Protein AF-A0A1G1H916-F1 (afdb_monomer_lite)

Secondary structure (DSSP, 8-state):
-HHHHHHHHHHHTT--HHHHHHHHHHHHHHHHHHHH-HHHHHHHHHHHTS-HHHHHHHHHHHHHHHHT-TT--HHHHTT--TT--HHHHHHHHHHHHHHT-GGG-SSHHHHHHHHHHHHHHHHHHHHHHHHHHHHHHHHHHHHHHHHTTTTS------S----STTSHHHHHHHHHHHHHHHHHHHHHHHHH-

Foldseek 3Di:
DVVLLVLLVVVVVPDDLVVLLVVVLVCVVVLLCLQPDVVSLVVVCVVNVHDSVSSNVSSVVSLVCQLPDPVLQLCSNLSHDLPDDPVVLVVSLVSLCVSLPLVVDPDSVVSVVSNVSSVVSSVVSVVVVVVVVVVVVVVVVVVVVVVVVPPDPPDDDDDDDPDPVPCVVVVVVVVVVVVVVVVVVVVVVVVVD

Radius of gyration: 29.0 Å; chains: 1; bounding box: 72×30×86 Å

Structure (mmCIF, N/CA/C/O backbone):
data_AF-A0A1G1H916-F1
#
_entry.id   AF-A0A1G1H916-F1
#
loop_
_atom_site.group_PDB
_atom_site.id
_atom_site.type_symbol
_atom_site.label_atom_id
_atom_site.label_alt_id
_atom_site.label_comp_id
_atom_site.label_asym_id
_atom_site.label_entity_id
_atom_site.label_seq_id
_atom_site.pdbx_PDB_ins_code
_atom_site.Cartn_x
_atom_site.Cartn_y
_atom_site.Cartn_z
_atom_site.occupancy
_atom_site.B_iso_or_equiv
_atom_site.auth_seq_id
_atom_site.auth_comp_id
_atom_site.auth_asym_id
_atom_site.auth_atom_id
_atom_site.pdbx_PDB_model_num
ATOM 1 N N . MET A 1 1 ? -6.240 -4.561 -19.619 1.00 48.34 1 MET A N 1
ATOM 2 C CA . MET A 1 1 ? -4.865 -4.009 -19.578 1.00 48.34 1 MET A CA 1
ATOM 3 C C . MET A 1 1 ? -4.743 -2.604 -20.184 1.00 48.34 1 MET A C 1
ATOM 5 O O . MET A 1 1 ? -4.034 -1.796 -19.599 1.00 48.34 1 MET A O 1
ATOM 9 N N . LEU A 1 2 ? -5.480 -2.248 -21.254 1.00 50.12 2 LEU A N 1
ATOM 10 C CA . LEU A 1 2 ? -5.426 -0.909 -21.888 1.00 50.12 2 LEU A CA 1
ATOM 11 C C . LEU A 1 2 ? -5.577 0.290 -20.926 1.00 50.12 2 LEU A C 1
ATOM 13 O O . LEU A 1 2 ? -4.935 1.319 -21.108 1.00 50.12 2 LEU A O 1
ATOM 17 N N . SER A 1 3 ? -6.395 0.172 -19.876 1.00 66.75 3 SER A N 1
ATOM 18 C CA . SER A 1 3 ? -6.629 1.297 -18.959 1.00 66.75 3 SER A CA 1
ATOM 19 C C . SER A 1 3 ? -5.491 1.562 -17.962 1.00 66.75 3 SER A C 1
ATOM 21 O O . SER A 1 3 ? -5.456 2.654 -17.400 1.00 66.75 3 SER A O 1
ATOM 23 N N . MET A 1 4 ? -4.583 0.605 -17.737 1.00 70.25 4 MET A N 1
ATOM 24 C CA . MET A 1 4 ? -3.402 0.787 -16.882 1.00 70.25 4 MET A CA 1
ATOM 25 C C . MET A 1 4 ? -2.297 1.523 -17.647 1.00 70.25 4 MET A C 1
ATOM 27 O O . MET A 1 4 ? -1.771 2.518 -17.158 1.00 70.25 4 MET A O 1
ATOM 31 N N . ALA A 1 5 ? -2.035 1.115 -18.893 1.00 64.88 5 ALA A N 1
ATOM 32 C CA . ALA A 1 5 ? -1.170 1.861 -19.808 1.00 64.88 5 ALA A CA 1
ATOM 33 C C . ALA A 1 5 ? -1.658 3.314 -19.974 1.00 64.88 5 ALA A C 1
ATOM 35 O O . ALA A 1 5 ? -0.868 4.249 -19.881 1.00 64.88 5 ALA A O 1
ATOM 36 N N . GLY A 1 6 ? -2.978 3.514 -20.078 1.00 70.31 6 GLY A N 1
ATOM 37 C CA . GLY A 1 6 ? -3.581 4.849 -20.086 1.00 70.31 6 GLY A CA 1
ATOM 38 C C . GLY A 1 6 ? -3.416 5.640 -18.779 1.00 70.31 6 GLY A C 1
ATOM 39 O O . GLY A 1 6 ? -3.357 6.867 -18.826 1.00 70.31 6 GLY A O 1
ATOM 40 N N . LEU A 1 7 ? -3.322 4.981 -17.615 1.00 72.31 7 LEU A N 1
ATOM 41 C CA . LEU A 1 7 ? -3.012 5.650 -16.344 1.00 72.31 7 LEU A CA 1
ATOM 42 C C . LEU A 1 7 ? -1.539 6.073 -16.291 1.00 72.31 7 LEU A C 1
ATOM 44 O O . LEU A 1 7 ? -1.258 7.202 -15.909 1.00 72.31 7 LEU A O 1
ATOM 48 N N . ILE A 1 8 ? -0.620 5.199 -16.712 1.00 72.12 8 ILE A N 1
ATOM 49 C CA . ILE A 1 8 ? 0.822 5.483 -16.798 1.00 72.12 8 ILE A CA 1
ATOM 50 C C . ILE A 1 8 ? 1.081 6.665 -17.739 1.00 72.12 8 ILE A C 1
ATOM 52 O O . ILE A 1 8 ? 1.784 7.604 -17.371 1.00 72.12 8 ILE A O 1
ATOM 56 N N . GLN A 1 9 ? 0.466 6.650 -18.924 1.00 70.75 9 GLN A N 1
ATOM 57 C CA . GLN A 1 9 ? 0.617 7.709 -19.916 1.00 70.75 9 GLN A CA 1
ATOM 58 C C . GLN A 1 9 ? 0.091 9.055 -19.394 1.00 70.75 9 GLN A C 1
ATOM 60 O O . GLN A 1 9 ? 0.822 10.040 -19.399 1.00 70.75 9 GLN A O 1
ATOM 65 N N . ARG A 1 10 ? -1.127 9.088 -18.836 1.00 68.50 10 ARG A N 1
ATOM 66 C CA . ARG A 1 10 ? -1.702 10.319 -18.262 1.00 68.50 10 ARG A CA 1
ATOM 67 C C . ARG A 1 10 ? -0.967 10.811 -17.020 1.00 68.50 10 ARG A C 1
ATOM 69 O O . ARG A 1 10 ? -0.915 12.012 -16.774 1.00 68.50 10 ARG A O 1
ATOM 76 N N . PHE A 1 11 ? -0.411 9.909 -16.213 1.00 69.62 11 PHE A N 1
ATOM 77 C CA . PHE A 1 11 ? 0.416 10.299 -15.073 1.00 69.62 11 PHE A CA 1
ATOM 78 C C . PHE A 1 11 ? 1.660 11.062 -15.542 1.00 69.62 11 PHE A C 1
ATOM 80 O O . PHE A 1 11 ? 2.003 12.085 -14.954 1.00 69.62 11 PHE A O 1
ATOM 87 N N . ASN A 1 12 ? 2.278 10.621 -16.641 1.00 68.25 12 ASN A N 1
ATOM 88 C CA . ASN A 1 12 ? 3.415 11.305 -17.255 1.00 68.25 12 ASN A CA 1
ATOM 89 C C . ASN A 1 12 ? 3.048 12.683 -17.846 1.00 68.25 12 ASN A C 1
ATOM 91 O O . ASN A 1 12 ? 3.895 13.564 -17.931 1.00 68.25 12 ASN A O 1
ATOM 95 N N . GLU A 1 13 ? 1.779 12.888 -18.201 1.00 71.69 13 GLU A N 1
ATOM 96 C CA . GLU A 1 13 ? 1.234 14.152 -18.722 1.00 71.69 13 GLU A CA 1
ATOM 97 C C . GLU A 1 13 ? 0.807 15.146 -17.616 1.00 71.69 13 GLU A C 1
ATOM 99 O O . GLU A 1 13 ? 0.329 16.234 -17.924 1.00 71.69 13 GLU A O 1
ATOM 104 N N . GLY A 1 14 ? 0.986 14.813 -16.328 1.00 64.31 14 GLY A N 1
ATOM 105 C CA . GLY A 1 14 ? 0.679 15.722 -15.211 1.00 64.31 14 GLY A CA 1
ATOM 106 C C . GLY A 1 14 ? -0.737 15.593 -14.638 1.00 64.31 14 GLY A C 1
ATOM 107 O O . GLY A 1 14 ? -1.365 16.588 -14.278 1.00 64.31 14 GLY A O 1
ATOM 108 N N . CYS A 1 15 ? -1.259 14.368 -14.540 1.00 63.81 15 CYS A N 1
ATOM 109 C CA . CYS A 1 15 ? -2.586 14.088 -13.981 1.00 63.81 15 CYS A CA 1
ATOM 110 C C . CYS A 1 15 ? -2.780 14.642 -12.544 1.00 63.81 15 CYS A C 1
ATOM 112 O O . CYS A 1 15 ? -1.933 14.404 -11.676 1.00 63.81 15 CYS A O 1
ATOM 114 N N . PRO A 1 16 ? -3.929 15.281 -12.228 1.00 68.38 16 PRO A N 1
ATOM 115 C CA . PRO A 1 16 ? -4.272 15.679 -10.863 1.00 68.38 16 PRO A CA 1
ATOM 116 C C . PRO A 1 16 ? -4.334 14.471 -9.920 1.00 68.38 16 PRO A C 1
ATOM 118 O O . PRO A 1 16 ? -4.922 13.440 -10.262 1.00 68.38 16 PRO A O 1
ATOM 121 N N . SER A 1 17 ? -3.796 14.604 -8.702 1.00 64.75 17 SER A N 1
ATOM 122 C CA . SER A 1 17 ? -3.719 13.503 -7.725 1.00 64.75 17 SER A CA 1
ATOM 123 C C . SER A 1 17 ? -5.088 12.876 -7.418 1.00 64.75 17 SER A C 1
ATOM 125 O O . SER A 1 17 ? -5.180 11.662 -7.289 1.00 64.75 17 SER A O 1
ATOM 127 N N . ALA A 1 18 ? -6.169 13.666 -7.413 1.00 65.69 18 ALA A N 1
ATOM 128 C CA . ALA A 1 18 ? -7.548 13.192 -7.224 1.00 65.69 18 ALA A CA 1
ATOM 129 C C . ALA A 1 18 ? -7.976 12.103 -8.229 1.00 65.69 18 ALA A C 1
ATOM 131 O O . ALA A 1 18 ? -8.624 11.119 -7.867 1.00 65.69 18 ALA A O 1
ATOM 132 N N . GLU A 1 19 ? -7.592 12.242 -9.500 1.00 69.81 19 GLU A N 1
ATOM 133 C CA . GLU A 1 19 ? -7.919 11.244 -10.519 1.00 69.81 19 GLU A CA 1
ATOM 134 C C . GLU A 1 19 ? -7.052 9.987 -10.379 1.00 69.81 19 GLU A C 1
ATOM 136 O O . GLU A 1 19 ? -7.549 8.872 -10.582 1.00 69.81 19 GLU A O 1
ATOM 141 N N . VAL A 1 20 ? -5.796 10.161 -9.956 1.00 69.25 20 VAL A N 1
ATOM 142 C CA . VAL A 1 20 ? -4.886 9.061 -9.616 1.00 69.25 20 VAL A CA 1
ATOM 143 C C . VAL A 1 20 ? -5.438 8.253 -8.445 1.00 69.25 20 VAL A C 1
ATOM 145 O O . VAL A 1 20 ? -5.407 7.034 -8.522 1.00 69.25 20 VAL A O 1
ATOM 148 N N . TYR A 1 21 ? -6.026 8.874 -7.419 1.00 67.31 21 TYR A N 1
ATOM 149 C CA . TYR A 1 21 ? -6.649 8.136 -6.311 1.00 67.31 21 TYR A CA 1
ATOM 150 C C . TYR A 1 21 ? -7.836 7.289 -6.785 1.00 67.31 21 TYR A C 1
ATOM 152 O O . TYR A 1 21 ? -7.882 6.084 -6.538 1.00 67.31 21 TYR A O 1
ATOM 160 N N . ARG A 1 22 ? -8.758 7.879 -7.556 1.00 70.12 22 ARG A N 1
ATOM 161 C CA . ARG A 1 22 ? -9.959 7.181 -8.047 1.00 70.12 22 ARG A CA 1
ATOM 162 C C . ARG A 1 22 ? -9.634 5.991 -8.959 1.00 70.12 22 ARG A C 1
ATOM 164 O O . ARG A 1 22 ? -10.287 4.954 -8.878 1.00 70.12 22 ARG A O 1
ATOM 171 N N . LYS A 1 23 ? -8.657 6.138 -9.860 1.00 70.44 23 LYS A N 1
ATOM 172 C CA . LYS A 1 23 ? -8.250 5.064 -10.789 1.00 70.44 23 LYS A CA 1
ATOM 173 C C . LYS A 1 23 ? -7.208 4.125 -10.178 1.00 70.44 23 LYS A C 1
ATOM 175 O O . LYS A 1 23 ? -7.185 2.944 -10.514 1.00 70.44 23 LYS A O 1
ATOM 180 N N . GLY A 1 24 ? -6.380 4.634 -9.274 1.00 69.25 24 GLY A N 1
ATOM 181 C CA . GLY A 1 24 ? -5.252 3.941 -8.662 1.00 69.25 24 GLY A CA 1
ATOM 182 C C . GLY A 1 24 ? -5.672 2.756 -7.808 1.00 69.25 24 GLY A C 1
ATOM 183 O O . GLY A 1 24 ? -5.051 1.711 -7.932 1.00 69.25 24 GLY A O 1
ATOM 184 N N . ILE A 1 25 ? -6.767 2.854 -7.041 1.00 76.75 25 ILE A N 1
ATOM 185 C CA . ILE A 1 25 ? -7.293 1.722 -6.247 1.00 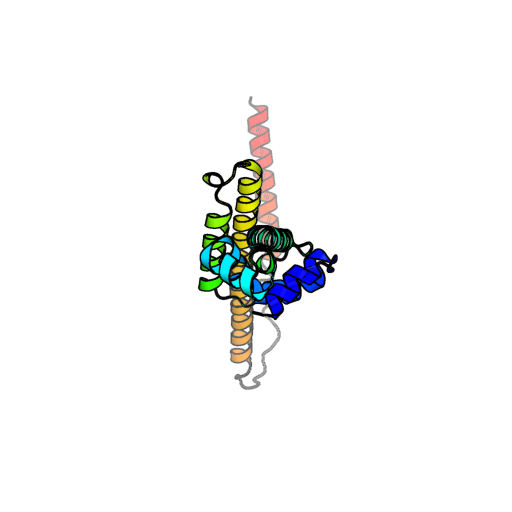76.75 25 ILE A CA 1
ATOM 186 C C . ILE A 1 25 ? -7.590 0.516 -7.150 1.00 76.75 25 ILE A C 1
ATOM 188 O O . ILE A 1 25 ? -7.188 -0.607 -6.856 1.00 76.75 25 ILE A O 1
ATOM 192 N N . ARG A 1 26 ? -8.237 0.755 -8.299 1.00 78.75 26 ARG A N 1
ATOM 193 C CA . ARG A 1 26 ? -8.617 -0.301 -9.250 1.00 78.75 26 ARG A CA 1
ATOM 194 C C . ARG A 1 26 ? -7.405 -1.003 -9.859 1.00 78.75 26 ARG A C 1
ATOM 196 O O . ARG A 1 26 ? -7.459 -2.201 -10.114 1.00 78.75 26 ARG A O 1
ATOM 203 N N . TYR A 1 27 ? -6.333 -0.259 -10.114 1.00 80.94 27 TYR A N 1
ATOM 204 C CA . TYR A 1 27 ? -5.126 -0.786 -10.751 1.00 80.94 27 TYR A CA 1
ATOM 205 C C . TYR A 1 27 ? -4.002 -1.087 -9.763 1.00 80.94 27 TYR A C 1
ATOM 207 O O . TYR A 1 27 ? -2.937 -1.506 -10.197 1.00 80.94 27 TYR A O 1
ATOM 215 N N . TYR A 1 28 ? -4.222 -0.932 -8.455 1.00 84.50 28 TYR A N 1
ATOM 216 C CA . TYR A 1 28 ? -3.169 -1.066 -7.450 1.00 84.50 28 TYR A CA 1
ATOM 217 C C . TYR A 1 28 ? -2.529 -2.451 -7.461 1.00 84.50 28 TYR A C 1
ATOM 219 O O . TYR A 1 28 ? -1.314 -2.567 -7.382 1.00 84.50 28 TYR A O 1
ATOM 227 N N . GLN A 1 29 ? -3.334 -3.507 -7.607 1.00 85.62 29 GLN A N 1
ATOM 228 C CA . GLN A 1 29 ? -2.798 -4.866 -7.704 1.00 85.62 29 GLN A CA 1
ATOM 229 C C . GLN A 1 29 ? -1.894 -5.014 -8.931 1.00 85.62 29 GLN A C 1
ATOM 231 O O . GLN A 1 29 ? -0.747 -5.411 -8.786 1.00 85.62 29 GLN A O 1
ATOM 236 N N . VAL A 1 30 ? -2.363 -4.560 -10.096 1.00 85.62 30 VAL A N 1
ATOM 237 C CA . VAL A 1 30 ? -1.602 -4.594 -11.355 1.00 85.62 30 VAL A CA 1
ATOM 238 C C . VAL A 1 30 ? -0.330 -3.742 -11.270 1.00 85.62 30 VAL A C 1
ATOM 240 O O . VAL A 1 30 ? 0.703 -4.126 -11.805 1.00 85.62 30 VAL A O 1
ATOM 243 N N . LEU A 1 31 ? -0.382 -2.595 -10.585 1.00 86.06 31 LEU A N 1
ATOM 244 C CA . LEU A 1 31 ? 0.782 -1.749 -10.310 1.00 86.06 31 LEU A CA 1
ATOM 245 C C . LEU A 1 31 ? 1.838 -2.507 -9.502 1.00 86.06 31 LEU A C 1
ATOM 247 O O . LEU A 1 31 ? 3.010 -2.443 -9.852 1.00 86.06 31 LEU A O 1
ATOM 251 N N . LEU A 1 32 ? 1.431 -3.234 -8.458 1.00 88.94 32 LEU A N 1
ATOM 252 C CA . LEU A 1 32 ? 2.348 -4.067 -7.678 1.00 88.94 32 LEU A CA 1
ATOM 253 C C . LEU A 1 32 ? 2.874 -5.253 -8.492 1.00 88.94 32 LEU A C 1
ATOM 255 O O . LEU A 1 32 ? 4.061 -5.546 -8.415 1.00 88.94 32 LEU A O 1
ATOM 259 N N . ASP A 1 33 ? 2.029 -5.889 -9.305 1.00 88.12 33 ASP A N 1
ATOM 260 C CA . ASP A 1 33 ? 2.427 -7.014 -10.158 1.00 88.12 33 ASP A CA 1
ATOM 261 C C . ASP A 1 33 ? 3.525 -6.589 -11.150 1.00 88.12 33 ASP A C 1
ATOM 263 O O . ASP A 1 33 ? 4.526 -7.278 -11.290 1.00 88.12 33 ASP A O 1
ATOM 267 N N . VAL A 1 34 ? 3.406 -5.403 -11.762 1.00 87.31 34 VAL A N 1
ATOM 268 C CA . VAL A 1 34 ? 4.439 -4.824 -12.650 1.00 87.31 34 VAL A CA 1
ATOM 269 C C . VAL A 1 34 ? 5.759 -4.542 -11.928 1.00 87.31 34 VAL A C 1
ATOM 271 O O . VAL A 1 34 ? 6.817 -4.528 -12.557 1.00 87.31 34 VAL A O 1
ATOM 274 N N . ILE A 1 35 ? 5.709 -4.246 -10.630 1.00 87.00 35 ILE A N 1
ATOM 275 C CA . ILE A 1 35 ? 6.907 -3.939 -9.844 1.00 87.00 35 ILE A CA 1
ATOM 276 C C . ILE A 1 35 ? 7.597 -5.223 -9.370 1.00 87.00 35 ILE A C 1
ATOM 278 O O . ILE A 1 35 ? 8.822 -5.260 -9.289 1.00 87.00 35 ILE A O 1
ATOM 282 N N . GLU A 1 36 ? 6.823 -6.253 -9.037 1.00 87.06 36 GLU A N 1
ATOM 283 C CA . GLU A 1 36 ? 7.332 -7.502 -8.467 1.00 87.06 36 GLU A CA 1
ATOM 284 C C . GLU A 1 36 ? 7.733 -8.536 -9.524 1.00 87.06 36 GLU A C 1
ATOM 286 O O . GLU A 1 36 ? 8.667 -9.300 -9.284 1.00 87.06 36 GLU A O 1
ATOM 291 N N . ASP A 1 37 ? 7.050 -8.563 -10.670 1.00 87.44 37 ASP A N 1
ATOM 292 C CA . ASP A 1 37 ? 7.254 -9.549 -11.729 1.00 87.44 37 ASP A CA 1
ATOM 293 C C . ASP A 1 37 ? 7.837 -8.897 -12.993 1.00 87.44 37 ASP A C 1
ATOM 295 O O . ASP A 1 37 ? 7.178 -8.134 -13.711 1.00 87.44 37 ASP A O 1
ATOM 299 N N . GLN A 1 38 ? 9.097 -9.235 -13.280 1.00 86.00 38 GLN A N 1
ATOM 300 C CA . GLN A 1 38 ? 9.792 -8.765 -14.471 1.00 86.00 38 GLN A CA 1
ATOM 301 C C . GLN A 1 38 ? 9.122 -9.268 -15.759 1.00 86.00 38 GLN A C 1
ATOM 303 O O . GLN A 1 38 ? 8.956 -8.481 -16.691 1.00 86.00 38 GLN A O 1
ATOM 308 N N . GLU A 1 39 ? 8.671 -10.523 -15.809 1.00 86.31 39 GLU A N 1
ATOM 309 C CA . GLU A 1 39 ? 8.016 -11.096 -16.992 1.00 86.31 39 GLU A CA 1
ATOM 310 C C . GLU A 1 39 ? 6.696 -10.366 -17.282 1.00 86.31 39 GLU A C 1
ATOM 312 O O . GLU A 1 39 ? 6.358 -10.063 -18.431 1.00 86.31 39 GLU A O 1
ATOM 317 N N . PHE A 1 40 ? 5.956 -10.006 -16.231 1.00 85.88 40 PHE A N 1
ATOM 318 C CA . PHE A 1 40 ? 4.747 -9.200 -16.368 1.00 85.88 40 PHE A CA 1
ATOM 319 C C . PHE A 1 40 ? 5.051 -7.789 -16.884 1.00 85.88 40 PHE A C 1
ATOM 321 O O . PHE A 1 40 ? 4.341 -7.283 -17.758 1.00 85.88 40 PHE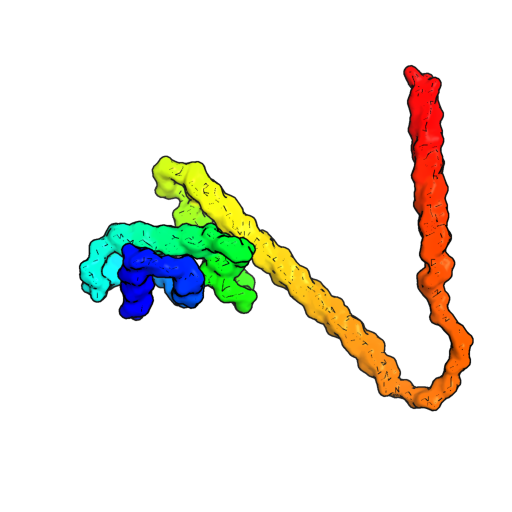 A O 1
ATOM 328 N N . SER A 1 41 ? 6.126 -7.162 -16.399 1.00 83.19 41 SER A N 1
ATOM 329 C CA . SER A 1 41 ? 6.557 -5.843 -16.876 1.00 83.19 41 SER A CA 1
ATOM 330 C C . SER A 1 41 ? 6.913 -5.848 -18.371 1.00 83.19 41 SER A C 1
ATOM 332 O O . SER A 1 41 ? 6.559 -4.910 -19.090 1.00 83.19 41 SER A O 1
ATOM 334 N N . GLU A 1 42 ? 7.524 -6.930 -18.864 1.00 85.50 42 GLU A N 1
ATOM 335 C CA . GLU A 1 42 ? 7.881 -7.120 -20.274 1.00 85.50 42 GLU A CA 1
ATOM 336 C C . GLU A 1 42 ? 6.637 -7.303 -21.155 1.00 85.50 42 GLU A C 1
ATOM 338 O O . GLU A 1 42 ? 6.508 -6.637 -22.185 1.00 85.50 42 GLU A O 1
ATOM 343 N N . LYS A 1 43 ? 5.649 -8.086 -20.701 1.00 85.44 43 LYS A N 1
ATOM 344 C CA . LYS A 1 43 ? 4.346 -8.220 -21.385 1.00 85.44 43 LYS A CA 1
ATOM 345 C C . LYS A 1 43 ? 3.613 -6.882 -21.493 1.00 85.44 43 LYS A C 1
ATOM 347 O O . LYS A 1 43 ? 3.051 -6.546 -22.535 1.00 85.44 43 LYS A O 1
ATOM 352 N N . VAL A 1 44 ? 3.610 -6.087 -20.421 1.00 81.88 44 VAL A N 1
ATOM 353 C CA . VAL A 1 44 ? 2.979 -4.755 -20.432 1.00 81.88 44 VAL A CA 1
ATOM 354 C C . VAL A 1 44 ? 3.761 -3.786 -21.324 1.00 81.88 44 VAL A C 1
ATOM 356 O O . VAL A 1 44 ? 3.143 -2.984 -22.025 1.00 81.88 44 VAL A O 1
ATOM 359 N N . SER A 1 45 ? 5.092 -3.884 -21.342 1.00 86.44 45 SER A N 1
ATOM 360 C CA . SER A 1 45 ? 5.981 -3.130 -22.235 1.00 86.44 45 SER A CA 1
ATOM 361 C C . SER A 1 45 ? 5.663 -3.384 -23.704 1.00 86.44 45 SER A C 1
ATOM 363 O O . SER A 1 45 ? 5.489 -2.430 -24.464 1.00 86.44 45 SER A O 1
ATOM 365 N N . GLU A 1 46 ? 5.515 -4.649 -24.096 1.00 86.56 46 GLU A N 1
ATOM 366 C CA . GLU A 1 46 ? 5.152 -5.041 -25.460 1.00 86.56 46 GLU A CA 1
ATOM 367 C C . GLU A 1 46 ? 3.792 -4.458 -25.877 1.00 86.56 46 GLU A C 1
ATOM 369 O O . GLU A 1 46 ? 3.667 -3.836 -26.934 1.00 86.56 46 GLU A O 1
ATOM 374 N N . LEU A 1 47 ? 2.785 -4.573 -25.007 1.00 84.00 47 LEU A N 1
ATOM 375 C CA . LEU A 1 47 ? 1.435 -4.071 -25.272 1.00 84.00 47 LEU A CA 1
ATOM 376 C C . LEU A 1 47 ? 1.365 -2.540 -25.348 1.00 84.00 47 LEU A C 1
ATOM 378 O O . LEU A 1 47 ? 0.615 -1.993 -26.158 1.00 84.00 47 LEU A O 1
ATOM 382 N N . ALA A 1 48 ? 2.101 -1.844 -24.480 1.00 79.44 48 ALA A N 1
ATOM 383 C CA . ALA A 1 48 ? 2.061 -0.388 -24.375 1.00 79.44 48 ALA A CA 1
ATOM 384 C C . ALA A 1 48 ? 3.067 0.318 -25.296 1.00 79.44 48 ALA A C 1
ATOM 386 O O . ALA A 1 48 ? 2.952 1.527 -25.485 1.00 79.44 48 ALA A O 1
ATOM 387 N N . LYS A 1 49 ? 4.040 -0.411 -25.863 1.00 87.25 49 LYS A N 1
ATOM 388 C CA . LYS A 1 49 ? 5.191 0.140 -26.601 1.00 87.25 49 LYS A CA 1
ATOM 389 C C . LYS A 1 49 ? 6.008 1.142 -25.769 1.00 87.25 49 LYS A C 1
ATOM 391 O O . LYS A 1 49 ? 6.517 2.129 -26.295 1.00 87.25 49 LYS A O 1
ATOM 396 N N . ILE A 1 50 ? 6.119 0.896 -24.463 1.00 85.38 50 ILE A N 1
ATOM 397 C CA . ILE A 1 50 ? 6.873 1.718 -23.501 1.00 85.38 50 ILE A CA 1
ATOM 398 C C . ILE A 1 50 ? 7.942 0.827 -22.864 1.00 85.38 50 ILE A C 1
ATOM 400 O O . ILE A 1 50 ? 7.592 -0.281 -22.475 1.00 85.38 50 ILE A O 1
ATOM 404 N N . PRO A 1 51 ? 9.199 1.279 -22.682 1.00 88.06 51 PRO A N 1
ATOM 405 C CA . PRO A 1 51 ? 10.236 0.467 -22.048 1.00 88.06 51 PRO A CA 1
ATOM 406 C C . PRO A 1 51 ? 9.830 -0.040 -20.654 1.00 88.06 51 PRO A C 1
ATOM 408 O O . PRO A 1 51 ? 9.374 0.745 -19.817 1.00 88.06 51 PRO A O 1
ATOM 411 N N . ALA A 1 52 ? 10.071 -1.325 -20.372 1.00 84.12 52 ALA A N 1
ATOM 412 C CA . ALA A 1 52 ? 9.713 -1.970 -19.101 1.00 84.12 52 ALA A CA 1
ATOM 413 C C . ALA A 1 52 ? 10.227 -1.206 -17.864 1.00 84.12 52 ALA A C 1
ATOM 415 O O . ALA A 1 52 ? 9.464 -0.935 -16.939 1.00 84.12 52 ALA A O 1
ATOM 416 N N . GLY A 1 53 ? 11.479 -0.730 -17.883 1.00 84.75 53 GLY A N 1
ATOM 417 C CA . GLY A 1 53 ? 12.036 0.065 -16.778 1.00 84.75 53 GLY A CA 1
ATOM 418 C C . GLY A 1 53 ? 11.292 1.387 -16.525 1.00 84.75 53 GLY A C 1
ATOM 419 O O . GLY A 1 53 ? 11.119 1.814 -15.378 1.00 84.75 53 GLY A O 1
ATOM 420 N N . THR A 1 54 ? 10.781 2.033 -17.576 1.00 85.94 54 THR A N 1
ATOM 421 C CA . THR A 1 54 ? 9.944 3.236 -17.449 1.00 85.94 54 THR A CA 1
ATOM 422 C C . THR A 1 54 ? 8.594 2.894 -16.824 1.00 85.94 54 THR A C 1
ATOM 424 O O . THR A 1 54 ? 8.114 3.635 -15.966 1.00 85.94 54 THR A O 1
ATOM 427 N N . ILE A 1 55 ? 8.002 1.755 -17.188 1.00 85.44 55 ILE A N 1
ATOM 428 C CA . ILE A 1 55 ? 6.733 1.282 -16.620 1.00 85.44 55 ILE A CA 1
ATOM 429 C C . ILE A 1 55 ? 6.902 0.981 -15.128 1.00 85.44 55 ILE A C 1
ATOM 431 O O . ILE A 1 55 ? 6.151 1.530 -14.325 1.00 85.44 55 ILE A O 1
ATOM 435 N N . THR A 1 56 ? 7.913 0.204 -14.738 1.00 86.50 56 THR A N 1
ATOM 436 C CA . THR A 1 56 ? 8.177 -0.135 -13.331 1.00 86.50 56 THR A CA 1
ATOM 437 C C . THR A 1 56 ? 8.471 1.106 -12.492 1.00 86.50 56 THR A C 1
ATOM 439 O O . THR A 1 56 ? 7.891 1.288 -11.421 1.00 86.50 56 THR A O 1
ATOM 442 N N . SER A 1 57 ? 9.310 2.021 -12.989 1.00 87.00 57 SER A N 1
ATOM 443 C CA . SER A 1 57 ? 9.599 3.271 -12.272 1.00 87.00 57 SER A CA 1
ATOM 444 C C . SER A 1 57 ? 8.368 4.175 -12.145 1.00 87.00 57 SER A C 1
ATOM 446 O O . SER A 1 57 ? 8.181 4.819 -11.112 1.00 87.00 57 SER A O 1
ATOM 448 N N . THR A 1 58 ? 7.497 4.207 -13.156 1.00 85.06 58 THR A N 1
ATOM 449 C CA . THR A 1 58 ? 6.247 4.978 -13.113 1.00 85.06 58 THR A CA 1
ATOM 450 C C . THR A 1 58 ? 5.238 4.336 -12.171 1.00 85.06 58 THR A C 1
ATOM 452 O O . THR A 1 58 ? 4.629 5.039 -11.368 1.00 85.06 58 THR A O 1
ATOM 455 N N . ALA A 1 59 ? 5.116 3.009 -12.192 1.00 86.06 59 ALA A N 1
ATOM 456 C CA . ALA A 1 59 ? 4.292 2.256 -11.258 1.00 86.06 59 ALA A CA 1
ATOM 457 C C . ALA A 1 59 ? 4.723 2.522 -9.810 1.00 86.06 59 ALA A C 1
ATOM 459 O O . ALA A 1 59 ? 3.886 2.867 -8.978 1.00 86.06 59 ALA A O 1
ATOM 460 N N . LEU A 1 60 ? 6.029 2.483 -9.529 1.00 86.44 60 LEU A N 1
ATOM 461 C CA . LEU A 1 60 ? 6.572 2.786 -8.206 1.00 86.44 60 LEU A CA 1
ATOM 462 C C . LEU A 1 60 ? 6.266 4.229 -7.771 1.00 86.44 60 LEU A C 1
ATOM 464 O O . LEU A 1 60 ? 5.881 4.467 -6.627 1.00 86.44 60 LEU A O 1
ATOM 468 N N . LYS A 1 61 ? 6.379 5.204 -8.684 1.00 86.00 61 LYS A N 1
ATOM 469 C CA . LYS A 1 61 ? 5.994 6.601 -8.414 1.00 86.00 61 LYS A CA 1
ATOM 470 C C . LYS A 1 61 ? 4.506 6.726 -8.089 1.00 86.00 61 LYS A C 1
ATOM 472 O O . LYS A 1 61 ? 4.164 7.415 -7.133 1.00 86.00 61 LYS A O 1
ATOM 477 N N . ILE A 1 62 ? 3.636 6.055 -8.844 1.00 84.62 62 ILE A N 1
ATOM 478 C CA . ILE A 1 62 ? 2.189 6.056 -8.595 1.00 84.62 62 ILE A CA 1
ATOM 479 C C . ILE A 1 62 ? 1.894 5.455 -7.217 1.00 84.62 62 ILE A C 1
ATOM 481 O O . ILE A 1 62 ? 1.179 6.071 -6.432 1.00 84.62 62 ILE A O 1
ATOM 485 N N . VAL A 1 63 ? 2.489 4.306 -6.885 1.00 86.19 63 VAL A N 1
ATOM 486 C CA . VAL A 1 63 ? 2.328 3.660 -5.572 1.00 86.19 63 VAL A CA 1
ATOM 487 C C . VAL A 1 63 ? 2.781 4.590 -4.442 1.00 86.19 63 VAL A C 1
ATOM 489 O O . VAL A 1 63 ? 2.049 4.755 -3.469 1.00 86.19 63 VAL A O 1
ATOM 492 N N . ASN A 1 64 ? 3.912 5.284 -4.596 1.00 85.69 64 ASN A N 1
ATOM 493 C CA . ASN A 1 64 ? 4.371 6.279 -3.622 1.00 85.69 64 ASN A CA 1
ATOM 494 C C . ASN A 1 64 ? 3.378 7.443 -3.456 1.00 85.69 64 ASN A C 1
ATOM 496 O O . ASN A 1 64 ? 3.075 7.836 -2.333 1.00 85.69 64 ASN A O 1
ATOM 500 N N . VAL A 1 65 ? 2.827 7.986 -4.546 1.00 83.69 65 VAL A N 1
ATOM 501 C CA . VAL A 1 65 ? 1.810 9.058 -4.482 1.00 83.69 65 VAL A CA 1
ATOM 502 C C . VAL A 1 65 ? 0.538 8.597 -3.757 1.00 83.69 65 VAL A C 1
ATOM 504 O O . VAL A 1 65 ? -0.106 9.393 -3.067 1.00 83.69 65 VAL A O 1
ATOM 507 N N . LEU A 1 66 ? 0.180 7.319 -3.894 1.00 80.94 66 LEU A N 1
ATOM 508 C CA . LEU A 1 66 ? -0.954 6.717 -3.192 1.00 80.94 66 LEU A CA 1
ATOM 509 C C . LEU A 1 66 ? -0.663 6.507 -1.697 1.00 80.94 66 LEU A C 1
ATOM 511 O O . LEU A 1 66 ? -1.492 6.862 -0.858 1.00 80.94 66 LEU A O 1
ATOM 515 N N . LEU A 1 67 ? 0.534 6.016 -1.365 1.00 80.62 67 LEU A N 1
ATOM 516 C CA . LEU A 1 67 ? 1.006 5.837 0.012 1.00 80.62 67 LEU A CA 1
ATOM 517 C C . LEU A 1 67 ? 1.060 7.159 0.788 1.00 80.62 67 LEU A C 1
ATOM 519 O O . LEU A 1 67 ? 0.670 7.206 1.950 1.00 80.62 67 LEU A O 1
ATOM 523 N N . PHE A 1 68 ? 1.511 8.242 0.152 1.00 76.25 68 PHE A N 1
ATOM 524 C CA . PHE A 1 68 ? 1.568 9.578 0.753 1.00 76.25 68 PHE A CA 1
ATOM 525 C C . PHE A 1 68 ? 0.363 10.435 0.337 1.00 76.25 68 PHE A C 1
ATOM 527 O O . PHE A 1 68 ? 0.521 11.571 -0.119 1.00 76.25 68 PHE A O 1
ATOM 534 N N . ASN A 1 69 ? -0.850 9.886 0.457 1.00 78.44 69 ASN A N 1
ATOM 535 C CA . ASN A 1 69 ? -2.054 10.628 0.094 1.00 78.44 69 ASN A CA 1
ATOM 536 C C . ASN A 1 69 ? -2.289 11.852 0.996 1.00 78.44 69 ASN A C 1
ATOM 538 O O . ASN A 1 69 ? -1.987 11.839 2.189 1.00 78.44 69 ASN A O 1
ATOM 542 N N . ARG A 1 70 ? -2.826 12.932 0.408 1.00 69.44 70 ARG A N 1
ATOM 543 C CA . ARG A 1 70 ? -3.082 14.199 1.122 1.00 69.44 70 ARG A CA 1
ATOM 544 C C . ARG A 1 70 ? -4.181 14.080 2.172 1.00 69.44 70 ARG A C 1
ATOM 546 O O . ARG A 1 70 ? -4.123 14.771 3.185 1.00 69.44 70 ARG A O 1
ATOM 553 N N . ASP A 1 71 ? -5.137 13.192 1.931 1.00 72.38 71 ASP A N 1
ATOM 554 C CA . ASP A 1 71 ? -6.328 13.030 2.763 1.00 72.38 71 ASP A CA 1
ATOM 555 C C . ASP A 1 71 ? -6.053 12.210 4.034 1.00 72.38 71 ASP A C 1
ATOM 557 O O . ASP A 1 71 ? -6.955 12.027 4.848 1.00 72.38 71 ASP A O 1
ATOM 561 N N . LYS A 1 72 ? -4.812 11.721 4.212 1.00 76.44 72 LYS A N 1
ATOM 562 C CA . LYS A 1 72 ? -4.381 10.850 5.318 1.00 76.44 72 LYS A CA 1
ATOM 563 C C . LYS A 1 72 ? -5.331 9.669 5.539 1.00 76.44 72 LYS A C 1
ATOM 565 O O . LYS A 1 72 ? -5.530 9.225 6.662 1.00 76.44 72 LYS A O 1
ATOM 570 N N . ASN A 1 73 ? -5.941 9.172 4.467 1.00 85.69 73 ASN A N 1
ATOM 571 C CA . ASN A 1 73 ? -6.851 8.046 4.548 1.00 85.69 73 ASN A CA 1
ATOM 572 C C . ASN A 1 73 ? -6.023 6.752 4.554 1.00 85.69 73 ASN A C 1
ATOM 574 O O . ASN A 1 73 ? -5.336 6.475 3.562 1.00 85.69 73 ASN A O 1
ATOM 578 N N . PRO A 1 74 ? -6.088 5.941 5.623 1.00 86.94 74 PRO A N 1
ATOM 579 C CA . PRO A 1 74 ? -5.199 4.797 5.760 1.00 86.94 74 PRO A CA 1
ATOM 580 C C . PRO A 1 74 ? -5.548 3.660 4.783 1.00 86.94 74 PRO A C 1
ATOM 582 O O . PRO A 1 74 ? -4.648 2.972 4.298 1.00 86.94 74 PRO A O 1
ATOM 585 N N . PHE A 1 75 ? -6.819 3.518 4.380 1.00 88.38 75 PHE A N 1
ATOM 586 C CA . PHE A 1 75 ? -7.223 2.572 3.329 1.00 88.38 75 PHE A CA 1
ATOM 587 C C . PHE A 1 75 ? -6.632 2.966 1.974 1.00 88.38 75 PHE A C 1
ATOM 589 O O . PHE A 1 75 ? -6.056 2.125 1.280 1.00 88.38 75 PHE A O 1
ATOM 596 N N . LEU A 1 76 ? -6.686 4.259 1.629 1.00 86.81 76 LEU A N 1
ATOM 597 C CA . LEU A 1 76 ? -6.069 4.769 0.401 1.00 86.81 76 LEU A CA 1
ATOM 598 C C . LEU A 1 76 ? -4.550 4.599 0.407 1.00 86.81 76 LEU A C 1
ATOM 600 O O . LEU A 1 76 ? -3.988 4.268 -0.638 1.00 86.81 76 LEU A O 1
ATOM 604 N N . SER A 1 77 ? -3.897 4.752 1.564 1.00 88.50 77 SER A N 1
ATOM 605 C CA . SER A 1 77 ? -2.455 4.518 1.708 1.00 88.50 77 SER A CA 1
ATOM 606 C C . SER A 1 77 ? -2.078 3.091 1.302 1.00 88.50 77 SER A C 1
ATOM 608 O O . SER A 1 77 ? -1.111 2.893 0.571 1.00 88.50 77 SER A O 1
ATOM 610 N N . LEU A 1 78 ? -2.878 2.092 1.691 1.00 89.25 78 LEU A N 1
ATOM 611 C CA . LEU A 1 78 ? -2.681 0.699 1.268 1.00 89.25 78 LEU A CA 1
ATOM 612 C C . LEU A 1 78 ? -3.238 0.403 -0.141 1.00 89.25 78 LEU A C 1
ATOM 614 O O . LEU A 1 78 ? -3.081 -0.708 -0.655 1.00 89.25 78 LEU A O 1
ATOM 618 N N . GLY A 1 79 ? -3.887 1.373 -0.791 1.00 87.38 79 GLY A N 1
ATOM 619 C CA . GLY A 1 79 ? -4.535 1.198 -2.090 1.00 87.38 79 GLY A CA 1
ATOM 620 C C . GLY A 1 79 ? -5.785 0.325 -2.032 1.00 87.38 79 GLY A C 1
ATOM 621 O O . GLY A 1 79 ? -6.057 -0.426 -2.974 1.00 87.38 79 GLY A O 1
ATOM 622 N N . LEU A 1 80 ? -6.484 0.344 -0.903 1.00 89.06 80 LEU A N 1
ATOM 623 C CA . LEU A 1 80 ? -7.675 -0.449 -0.638 1.00 89.06 80 LEU A CA 1
ATOM 624 C C . LEU A 1 80 ? -8.918 0.441 -0.608 1.00 89.06 80 LEU A C 1
ATOM 626 O O . LEU A 1 80 ? -8.825 1.622 -0.258 1.00 89.06 80 LEU A O 1
ATOM 630 N N . PRO A 1 81 ? -10.084 -0.106 -0.975 1.00 86.50 81 PRO A N 1
ATOM 631 C CA . PRO A 1 81 ? -11.343 0.572 -0.729 1.00 86.50 81 PRO A CA 1
ATOM 632 C C . PRO A 1 81 ? -11.679 0.543 0.775 1.00 86.50 81 PRO A C 1
ATOM 634 O O . PRO A 1 81 ? -11.144 -0.264 1.536 1.00 86.50 81 PRO A O 1
ATOM 637 N N . SER A 1 82 ? -12.553 1.447 1.219 1.00 84.75 82 SER A N 1
ATOM 638 C CA . SER A 1 82 ? -12.921 1.586 2.638 1.00 84.75 82 SER A CA 1
ATOM 639 C C . SER A 1 82 ? -13.716 0.399 3.196 1.00 84.75 82 SER A C 1
ATOM 641 O O . SER A 1 82 ? -13.808 0.248 4.408 1.00 84.75 82 SER A O 1
ATOM 643 N N . ASP A 1 83 ? -14.272 -0.441 2.325 1.00 83.31 83 ASP A N 1
ATOM 644 C CA . ASP A 1 83 ? -15.012 -1.666 2.641 1.00 83.31 83 ASP A CA 1
ATOM 645 C C . ASP A 1 83 ? -14.131 -2.932 2.600 1.00 83.31 83 ASP A C 1
ATOM 647 O O . ASP A 1 83 ? -14.641 -4.049 2.692 1.00 83.31 83 ASP A O 1
ATOM 651 N N . ALA A 1 84 ? -12.806 -2.786 2.474 1.00 86.62 84 ALA A N 1
ATOM 652 C CA . ALA A 1 84 ? -11.895 -3.922 2.386 1.00 86.62 84 ALA A CA 1
ATOM 653 C C . ALA A 1 84 ? -11.972 -4.848 3.618 1.00 86.62 84 ALA A C 1
ATOM 655 O O . ALA A 1 84 ? -11.941 -4.423 4.779 1.00 86.62 84 ALA A O 1
ATOM 656 N N . GLY A 1 85 ? -12.012 -6.157 3.358 1.00 87.50 85 GLY A N 1
ATOM 657 C CA . GLY A 1 85 ? -11.990 -7.186 4.399 1.00 87.50 85 GLY A CA 1
ATOM 658 C C . GLY A 1 85 ? -10.614 -7.332 5.061 1.00 87.50 85 GLY A C 1
ATOM 659 O O . GLY A 1 85 ? -9.581 -7.057 4.450 1.00 87.50 85 GLY A O 1
ATOM 660 N N . ASP A 1 86 ? -10.573 -7.841 6.298 1.00 89.25 86 ASP A N 1
ATOM 661 C CA . ASP A 1 86 ? -9.327 -7.965 7.085 1.00 89.25 86 ASP A CA 1
ATOM 662 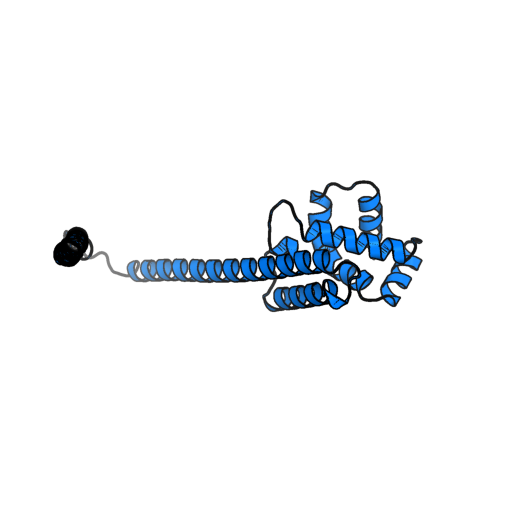C C . ASP A 1 86 ? -8.257 -8.819 6.400 1.00 89.25 86 ASP A C 1
ATOM 664 O O . ASP A 1 86 ? -7.060 -8.529 6.467 1.00 89.25 86 ASP A O 1
ATOM 668 N N . VAL A 1 87 ? -8.691 -9.863 5.691 1.00 91.06 87 VAL A N 1
ATOM 669 C CA . VAL A 1 87 ? -7.803 -10.743 4.925 1.00 91.06 87 VAL A CA 1
ATOM 670 C C . VAL A 1 87 ? -7.104 -9.970 3.807 1.00 91.06 87 VAL A C 1
ATOM 672 O O . VAL A 1 87 ? -5.897 -10.131 3.610 1.00 91.06 87 VAL A O 1
ATOM 675 N N . GLU A 1 88 ? -7.835 -9.112 3.092 1.00 89.19 88 GLU A N 1
ATOM 676 C CA . GLU A 1 88 ? -7.274 -8.310 2.006 1.00 89.19 88 GLU A CA 1
ATOM 677 C C . GLU A 1 88 ? -6.332 -7.231 2.547 1.00 89.19 88 GLU A C 1
ATOM 679 O O . GLU A 1 88 ? -5.220 -7.082 2.033 1.00 89.19 88 GLU A O 1
ATOM 684 N N . ILE A 1 89 ? -6.729 -6.557 3.631 1.00 91.19 89 ILE A N 1
ATOM 685 C CA . ILE A 1 89 ? -5.908 -5.557 4.324 1.00 91.19 89 ILE A CA 1
ATOM 686 C C . ILE A 1 89 ? -4.566 -6.164 4.741 1.00 91.19 89 ILE A C 1
ATOM 688 O O . ILE A 1 89 ? -3.503 -5.664 4.365 1.00 91.19 89 ILE A O 1
ATOM 692 N N . LYS A 1 90 ? -4.597 -7.306 5.436 1.00 91.81 90 LYS A N 1
ATOM 693 C CA . LYS A 1 90 ? -3.390 -8.005 5.893 1.00 91.81 90 LYS A CA 1
ATOM 694 C C . LYS A 1 90 ? -2.526 -8.495 4.732 1.00 91.81 90 LYS A C 1
ATOM 696 O O . LYS A 1 90 ? -1.299 -8.408 4.800 1.00 91.81 90 LYS A O 1
ATOM 701 N N . LYS A 1 91 ? -3.139 -9.009 3.660 1.00 92.19 91 LYS A N 1
ATOM 702 C CA . LYS A 1 91 ? -2.419 -9.447 2.454 1.00 92.19 91 LYS A CA 1
ATOM 703 C C . LYS A 1 91 ? -1.683 -8.274 1.806 1.00 92.19 91 LYS A C 1
ATOM 705 O O . LYS A 1 91 ? -0.503 -8.398 1.483 1.00 92.19 91 LYS A O 1
ATOM 710 N N . ARG A 1 92 ? -2.364 -7.138 1.639 1.00 91.62 92 ARG A N 1
ATOM 711 C CA . ARG A 1 92 ? -1.802 -5.933 1.023 1.00 91.62 92 ARG A CA 1
ATOM 712 C C . ARG A 1 92 ? -0.665 -5.347 1.851 1.00 91.62 92 ARG A C 1
ATOM 714 O O . ARG A 1 92 ? 0.389 -5.053 1.297 1.00 91.62 92 ARG A O 1
ATOM 721 N N . TRP A 1 93 ? -0.861 -5.246 3.162 1.00 93.38 93 TRP A N 1
ATOM 722 C CA . TRP A 1 93 ? 0.150 -4.780 4.107 1.00 93.38 93 TRP A CA 1
ATOM 723 C C . TRP A 1 93 ? 1.449 -5.597 4.013 1.00 93.38 93 TRP A C 1
ATOM 725 O O . TRP A 1 93 ? 2.517 -5.035 3.772 1.00 93.38 93 TRP A O 1
ATOM 735 N N . LYS A 1 94 ? 1.364 -6.935 4.083 1.00 92.31 94 LYS A N 1
ATOM 736 C CA . LYS A 1 94 ? 2.538 -7.822 3.956 1.00 92.31 94 LYS A CA 1
ATOM 737 C C . LYS A 1 94 ? 3.269 -7.661 2.623 1.00 92.31 94 LYS A C 1
ATOM 739 O O . LYS A 1 94 ? 4.500 -7.677 2.579 1.00 92.31 94 LYS A O 1
ATOM 744 N N . ARG A 1 95 ? 2.505 -7.523 1.537 1.00 92.00 95 ARG A N 1
ATOM 745 C CA . ARG A 1 95 ? 3.045 -7.344 0.187 1.00 92.00 95 ARG A CA 1
ATOM 746 C C . ARG A 1 95 ? 3.840 -6.041 0.087 1.00 92.00 95 ARG A C 1
ATOM 748 O O . ARG A 1 95 ? 5.000 -6.060 -0.311 1.00 92.00 95 ARG A O 1
ATOM 755 N N . LEU A 1 96 ? 3.268 -4.938 0.570 1.00 90.75 96 LEU A N 1
ATOM 756 C CA . LEU A 1 96 ? 3.932 -3.634 0.604 1.00 90.75 96 LEU A CA 1
ATOM 757 C C . LEU A 1 96 ? 5.194 -3.632 1.482 1.00 90.75 96 LEU A C 1
ATOM 759 O O . LEU A 1 96 ? 6.216 -3.108 1.054 1.00 90.75 96 LEU A O 1
ATOM 763 N N . LEU A 1 97 ? 5.184 -4.268 2.656 1.00 90.50 97 LEU A N 1
ATOM 764 C CA . LEU A 1 97 ? 6.398 -4.391 3.480 1.00 90.50 97 LEU A CA 1
ATOM 765 C C . LEU A 1 97 ? 7.514 -5.184 2.791 1.00 90.50 97 LEU A C 1
ATOM 767 O O . LEU A 1 97 ? 8.690 -4.862 2.937 1.00 90.50 97 LEU A O 1
ATOM 771 N N . THR A 1 98 ? 7.151 -6.208 2.020 1.00 89.50 98 THR A N 1
ATOM 772 C CA . THR A 1 98 ? 8.121 -7.001 1.252 1.00 89.50 98 THR A CA 1
ATOM 773 C C . THR A 1 98 ? 8.729 -6.190 0.108 1.00 89.50 98 THR A C 1
ATOM 775 O O . THR A 1 98 ? 9.904 -6.379 -0.232 1.00 89.50 98 THR A O 1
ATOM 778 N N . LEU A 1 99 ? 7.937 -5.295 -0.488 1.00 86.75 99 LEU A N 1
ATOM 779 C CA . LEU A 1 99 ? 8.381 -4.377 -1.530 1.00 86.75 99 LEU A CA 1
ATOM 780 C C . LEU A 1 99 ? 9.312 -3.295 -0.964 1.00 86.75 99 LEU A C 1
ATOM 782 O O . LEU A 1 99 ? 10.391 -3.071 -1.507 1.00 86.75 99 LEU A O 1
ATOM 786 N N . TYR A 1 100 ? 8.938 -2.687 0.163 1.00 85.25 100 TYR A N 1
ATOM 787 C CA . TYR A 1 100 ? 9.699 -1.628 0.834 1.00 85.25 100 TYR A CA 1
ATOM 788 C C . TYR A 1 100 ? 10.652 -2.153 1.921 1.00 85.25 100 TYR A C 1
ATOM 790 O O . TYR A 1 100 ? 10.938 -1.460 2.896 1.00 85.25 100 TYR A O 1
ATOM 798 N N . HIS A 1 101 ? 11.181 -3.368 1.757 1.00 82.81 101 HIS A N 1
ATOM 799 C CA . HIS A 1 101 ? 12.124 -3.932 2.721 1.00 82.81 101 HIS A CA 1
ATOM 800 C C . HIS A 1 101 ? 13.460 -3.160 2.692 1.00 82.81 101 HIS A C 1
ATOM 802 O O . HIS A 1 101 ? 14.029 -2.997 1.606 1.00 82.81 101 HIS A O 1
ATOM 808 N N . PRO A 1 102 ? 14.009 -2.716 3.842 1.00 79.25 102 PRO A N 1
ATOM 809 C CA . PRO A 1 102 ? 15.217 -1.887 3.879 1.00 79.25 102 PRO A CA 1
ATOM 810 C C . PRO A 1 102 ? 16.435 -2.581 3.255 1.00 79.25 102 PRO A C 1
ATOM 812 O O . PRO A 1 102 ? 17.272 -1.908 2.662 1.00 79.25 102 PRO A O 1
ATOM 815 N N . ASP A 1 103 ? 16.512 -3.913 3.305 1.00 80.56 103 ASP A N 1
ATOM 816 C CA . ASP A 1 103 ? 17.634 -4.665 2.715 1.00 80.56 103 ASP A CA 1
ATOM 817 C C . ASP A 1 103 ? 17.640 -4.684 1.182 1.00 80.56 103 ASP A C 1
ATOM 819 O O . ASP A 1 103 ? 18.672 -4.968 0.580 1.00 80.56 103 ASP A O 1
ATOM 823 N N . LYS A 1 104 ? 16.511 -4.378 0.530 1.00 75.56 104 LYS A N 1
ATOM 824 C CA . LYS A 1 104 ? 16.416 -4.373 -0.939 1.00 75.56 104 LYS A CA 1
ATOM 825 C C . LYS A 1 104 ? 16.860 -3.050 -1.563 1.00 75.56 104 LYS A C 1
ATOM 827 O O . LYS A 1 104 ? 17.059 -2.987 -2.773 1.00 75.56 104 LYS A O 1
ATOM 832 N N . ALA A 1 105 ? 16.991 -1.989 -0.768 1.00 73.00 105 ALA A N 1
ATOM 833 C CA . ALA A 1 105 ? 17.218 -0.646 -1.278 1.00 73.00 105 ALA A CA 1
ATOM 834 C C . ALA A 1 105 ? 18.658 -0.178 -1.088 1.00 73.00 105 ALA A C 1
ATOM 836 O O . ALA A 1 105 ? 19.231 -0.263 -0.005 1.00 73.00 105 ALA A O 1
ATOM 837 N N . PHE A 1 106 ? 19.186 0.469 -2.127 1.00 73.81 106 PHE A N 1
ATOM 838 C CA . PHE A 1 106 ? 20.423 1.240 -2.025 1.00 73.81 106 PHE A CA 1
ATOM 839 C C . PHE A 1 106 ? 20.292 2.389 -1.003 1.00 73.81 106 PHE A C 1
ATOM 841 O O . PHE A 1 106 ? 21.239 2.711 -0.291 1.00 73.81 106 PHE A O 1
ATOM 848 N N . ASN A 1 107 ? 19.092 2.977 -0.879 1.00 76.12 107 ASN A N 1
ATOM 849 C CA . ASN A 1 107 ? 18.764 3.990 0.126 1.00 76.12 107 ASN A CA 1
ATOM 850 C C . ASN A 1 107 ? 17.838 3.412 1.207 1.00 76.12 107 ASN A C 1
ATOM 852 O O . ASN A 1 107 ? 16.612 3.531 1.128 1.00 76.12 107 ASN A O 1
ATOM 856 N N . ARG A 1 108 ? 18.443 2.807 2.234 1.00 83.56 108 ARG A N 1
ATOM 857 C CA . ARG A 1 108 ? 17.714 2.155 3.333 1.00 83.56 108 ARG A CA 1
ATOM 858 C C . ARG A 1 108 ? 16.776 3.092 4.092 1.00 83.56 108 ARG A C 1
ATOM 860 O O . ARG A 1 108 ? 15.669 2.682 4.416 1.00 83.56 108 ARG A O 1
ATOM 867 N N . ARG A 1 109 ? 17.171 4.353 4.309 1.00 84.19 109 ARG A N 1
ATOM 868 C CA . ARG A 1 109 ? 16.373 5.326 5.081 1.00 84.19 109 ARG A CA 1
ATOM 869 C C . ARG A 1 109 ? 15.017 5.605 4.436 1.00 84.19 109 ARG A C 1
ATOM 871 O O . ARG A 1 109 ? 14.003 5.588 5.117 1.00 84.19 109 ARG A O 1
ATOM 878 N N . ALA A 1 110 ? 14.982 5.808 3.119 1.00 83.69 110 ALA A N 1
ATOM 879 C CA . ALA A 1 110 ? 13.729 6.097 2.418 1.00 83.69 110 ALA A CA 1
ATOM 880 C C . ALA A 1 110 ? 12.740 4.915 2.476 1.00 83.69 110 ALA A C 1
ATOM 882 O O . ALA A 1 110 ? 11.527 5.104 2.599 1.00 83.69 110 ALA A O 1
ATOM 883 N N . TYR A 1 111 ? 13.257 3.686 2.395 1.00 84.56 111 TYR A N 1
ATOM 884 C CA . TYR A 1 111 ? 12.442 2.473 2.471 1.00 84.56 111 TYR A CA 1
ATOM 885 C C . TYR A 1 111 ? 11.966 2.215 3.902 1.00 84.56 111 TYR A C 1
ATOM 887 O O . TYR A 1 111 ? 10.800 1.891 4.097 1.00 84.56 111 TYR A O 1
ATOM 895 N N . GLU A 1 112 ? 12.815 2.467 4.898 1.00 87.81 112 GLU A N 1
ATOM 896 C CA . GLU A 1 112 ? 12.460 2.415 6.318 1.00 87.81 112 GLU A CA 1
ATOM 897 C C . GLU A 1 112 ? 11.330 3.397 6.667 1.00 87.81 112 GLU A C 1
ATOM 899 O O . GLU A 1 112 ? 10.326 3.009 7.267 1.00 87.81 112 GLU A O 1
ATOM 904 N N . GLU A 1 113 ? 11.433 4.654 6.226 1.00 88.00 113 GLU A N 1
ATOM 905 C CA . GLU A 1 113 ? 10.377 5.651 6.424 1.00 88.00 113 GLU A CA 1
ATOM 906 C C . GLU A 1 113 ? 9.061 5.239 5.756 1.00 88.00 113 GLU A C 1
ATOM 908 O O . GLU A 1 113 ? 7.980 5.453 6.311 1.00 88.00 113 GLU A O 1
ATOM 913 N N . THR A 1 114 ? 9.134 4.630 4.572 1.00 88.00 114 THR A N 1
ATOM 914 C CA . THR A 1 114 ? 7.945 4.168 3.848 1.00 88.00 114 THR A CA 1
ATOM 915 C C . THR A 1 114 ? 7.310 2.961 4.538 1.00 88.00 114 THR A C 1
ATOM 917 O O . THR A 1 114 ? 6.098 2.951 4.756 1.00 88.00 114 THR A O 1
ATOM 920 N N . ALA A 1 115 ? 8.115 1.987 4.969 1.00 88.69 115 ALA A N 1
ATOM 921 C CA . ALA A 1 115 ? 7.664 0.831 5.739 1.00 88.69 115 ALA A CA 1
ATOM 922 C C . ALA A 1 115 ? 6.986 1.251 7.052 1.00 88.69 115 ALA A C 1
ATOM 924 O O . ALA A 1 115 ? 5.929 0.723 7.400 1.00 88.69 115 ALA A O 1
ATOM 925 N N . LYS A 1 116 ? 7.526 2.265 7.740 1.00 89.38 116 LYS A N 1
ATOM 926 C CA . LYS A 1 116 ? 6.901 2.834 8.940 1.00 89.38 116 LYS A CA 1
ATOM 927 C C . LYS A 1 116 ? 5.502 3.386 8.655 1.00 89.38 116 LYS A C 1
ATOM 929 O O . LYS A 1 116 ? 4.579 3.111 9.415 1.00 89.38 116 LYS A O 1
ATOM 934 N N . LYS A 1 117 ? 5.318 4.113 7.549 1.00 89.25 117 LYS A N 1
ATOM 935 C CA . LYS A 1 117 ? 3.994 4.635 7.163 1.00 89.25 117 LYS A CA 1
ATOM 936 C C . LYS A 1 117 ? 3.018 3.531 6.759 1.00 89.25 117 LYS A C 1
ATOM 938 O O . LYS A 1 117 ? 1.834 3.638 7.058 1.00 89.25 117 LYS A O 1
ATOM 943 N N . ILE A 1 118 ? 3.506 2.464 6.126 1.00 90.62 118 ILE A N 1
ATOM 944 C CA . ILE A 1 118 ? 2.696 1.278 5.809 1.00 90.62 118 ILE A CA 1
ATOM 945 C C . ILE A 1 118 ? 2.179 0.616 7.096 1.00 90.62 118 ILE A C 1
ATOM 947 O O . ILE A 1 118 ? 1.000 0.270 7.165 1.00 90.62 118 ILE A O 1
ATOM 951 N N . ASN A 1 119 ? 3.031 0.476 8.117 1.00 92.38 119 ASN A N 1
ATOM 952 C CA . ASN A 1 119 ? 2.626 -0.053 9.424 1.00 92.38 119 ASN A CA 1
ATOM 953 C C . ASN A 1 119 ? 1.602 0.850 10.111 1.00 92.38 119 ASN A C 1
ATOM 955 O O . ASN A 1 119 ? 0.550 0.365 10.513 1.00 92.38 119 ASN A O 1
ATOM 959 N N . GLN A 1 120 ? 1.863 2.157 10.152 1.00 92.31 120 GLN A N 1
ATOM 960 C CA . GLN A 1 120 ? 0.940 3.126 10.738 1.00 92.31 120 GLN A CA 1
ATOM 961 C C . GLN A 1 120 ? -0.450 3.065 10.077 1.00 92.31 120 GLN A C 1
ATOM 963 O O . GLN A 1 120 ? -1.460 3.017 10.769 1.00 92.31 120 GLN A O 1
ATOM 968 N N . ALA A 1 121 ? -0.521 2.999 8.743 1.00 90.88 121 ALA A N 1
ATOM 969 C CA . ALA A 1 121 ? -1.799 2.889 8.039 1.00 90.88 121 ALA A CA 1
ATOM 970 C C . ALA A 1 121 ? -2.558 1.595 8.390 1.00 90.88 121 ALA A C 1
ATOM 972 O O . ALA A 1 121 ? -3.779 1.604 8.520 1.00 90.88 121 ALA A O 1
ATOM 973 N N . TYR A 1 122 ? -1.850 0.474 8.554 1.00 92.81 122 TYR A N 1
ATOM 974 C CA . TYR A 1 122 ? -2.464 -0.788 8.969 1.00 92.81 122 TYR A CA 1
ATOM 975 C C . TYR A 1 122 ? -3.025 -0.718 10.399 1.00 92.81 122 TYR A C 1
ATOM 977 O O . TYR A 1 122 ? -4.146 -1.170 10.634 1.00 92.81 122 TYR A O 1
ATOM 985 N N . GLU A 1 123 ? -2.279 -0.123 11.331 1.00 92.31 123 GLU A N 1
ATOM 986 C CA . GLU A 1 123 ? -2.708 0.086 12.722 1.00 92.31 123 GLU A CA 1
ATOM 987 C C . GLU A 1 123 ? -3.940 0.997 12.803 1.00 92.31 123 GLU A C 1
ATOM 989 O O . GLU A 1 123 ? -4.931 0.643 13.440 1.00 92.31 123 GLU A O 1
ATOM 994 N N . GLU A 1 124 ? -3.937 2.116 12.073 1.00 91.62 124 GLU A N 1
ATOM 995 C CA . GLU A 1 124 ? -5.079 3.033 12.008 1.00 91.62 124 GLU A CA 1
ATOM 996 C C . GLU A 1 124 ? -6.339 2.347 11.455 1.00 91.62 124 GLU A C 1
ATOM 998 O O . GLU A 1 124 ? -7.431 2.541 11.988 1.00 91.62 124 GLU A O 1
ATOM 1003 N N . ILE A 1 125 ? -6.214 1.502 10.421 1.00 90.38 125 ILE A N 1
ATOM 1004 C CA . ILE A 1 125 ? -7.350 0.714 9.913 1.00 90.38 125 ILE A CA 1
ATOM 1005 C C . ILE A 1 125 ? -7.883 -0.230 10.992 1.00 90.38 125 ILE A C 1
ATOM 1007 O O . ILE A 1 125 ? -9.099 -0.321 11.165 1.00 90.38 125 ILE A O 1
ATOM 1011 N N . ALA A 1 126 ? -7.000 -0.926 11.711 1.00 89.31 126 ALA A N 1
ATOM 1012 C CA . ALA A 1 126 ? -7.407 -1.849 12.764 1.00 89.31 126 ALA A CA 1
ATOM 1013 C C . ALA A 1 126 ? -8.198 -1.125 13.867 1.00 89.31 126 ALA A C 1
ATOM 1015 O O . ALA A 1 126 ? -9.288 -1.573 14.225 1.00 89.31 126 ALA A O 1
ATOM 1016 N N . GLU A 1 127 ? -7.719 0.038 14.322 1.00 89.75 127 GLU A N 1
ATOM 1017 C CA . GLU A 1 127 ? -8.435 0.863 15.299 1.00 89.75 127 GLU A CA 1
ATOM 1018 C C . GLU A 1 127 ? -9.788 1.362 14.783 1.00 89.75 127 GLU A C 1
ATOM 1020 O O . GLU A 1 127 ? -10.772 1.379 15.524 1.00 89.75 127 GLU A O 1
ATOM 1025 N N . LEU A 1 128 ? -9.856 1.806 13.523 1.00 88.44 128 LEU A N 1
ATOM 1026 C CA . LEU A 1 128 ? -11.103 2.283 12.920 1.00 88.44 128 LEU A CA 1
ATOM 1027 C C . LEU A 1 128 ? -12.148 1.166 12.864 1.00 88.44 128 LEU A C 1
ATOM 1029 O O . LEU A 1 128 ? -13.315 1.398 13.185 1.00 88.44 128 LEU A O 1
ATOM 1033 N N . LYS A 1 129 ? -11.729 -0.052 12.507 1.00 86.25 129 LYS A N 1
ATOM 1034 C CA . LYS A 1 129 ? -12.617 -1.216 12.469 1.00 86.25 129 LYS A CA 1
ATOM 1035 C C . LYS A 1 129 ? -13.077 -1.622 13.865 1.00 86.25 129 LYS A C 1
ATOM 1037 O O . LYS A 1 129 ? -14.268 -1.863 14.049 1.00 86.25 129 LYS A O 1
ATOM 1042 N N . GLU A 1 130 ? -12.190 -1.613 14.856 1.00 85.44 130 GLU A N 1
ATOM 1043 C CA . GLU A 1 130 ? -12.553 -1.885 16.251 1.00 85.44 130 GLU A CA 1
ATOM 1044 C C . GLU A 1 130 ? -13.563 -0.861 16.790 1.00 85.44 130 GLU A C 1
ATOM 1046 O O . GLU A 1 130 ? -14.606 -1.241 17.326 1.00 85.44 130 GLU A O 1
ATOM 1051 N N . LYS A 1 131 ? -13.314 0.437 16.565 1.00 83.75 131 LYS A N 1
ATOM 1052 C CA . LYS A 1 131 ? -14.231 1.523 16.947 1.00 83.75 131 LYS A CA 1
ATOM 1053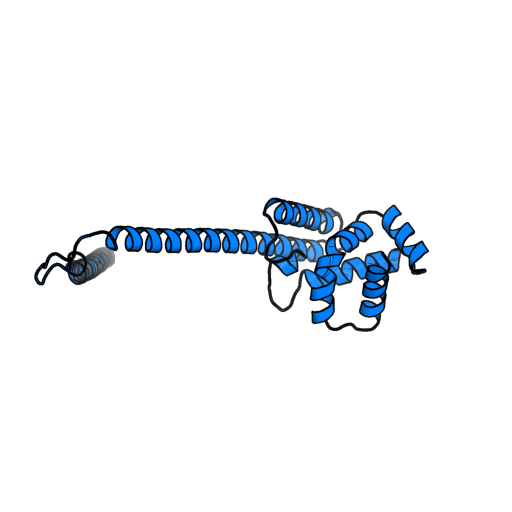 C C . LYS A 1 131 ? -15.592 1.378 16.267 1.00 83.75 131 LYS A C 1
ATOM 1055 O O . LYS A 1 131 ? -16.615 1.553 16.926 1.00 83.75 131 LYS A O 1
ATOM 1060 N N . SER A 1 132 ? -15.616 1.028 14.979 1.00 79.00 132 SER A N 1
ATOM 1061 C CA . SER A 1 132 ? -16.868 0.825 14.241 1.00 79.00 132 SER A CA 1
ATOM 1062 C C . SER A 1 132 ? -17.682 -0.346 14.801 1.00 79.00 132 SER A C 1
ATOM 1064 O O . SER A 1 132 ? -18.853 -0.166 15.134 1.00 79.00 132 SER A O 1
ATOM 1066 N N . ALA A 1 133 ? -17.042 -1.494 15.042 1.00 75.38 133 ALA A N 1
ATOM 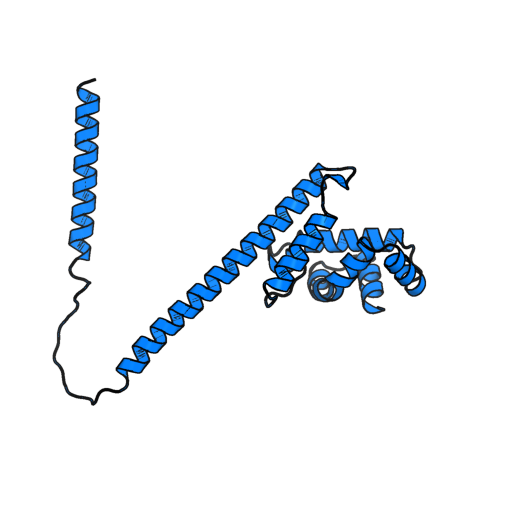1067 C CA . ALA A 1 133 ? -17.684 -2.676 15.608 1.00 75.38 133 ALA A CA 1
ATOM 1068 C C . ALA A 1 133 ? -18.184 -2.435 17.041 1.00 75.38 133 ALA A C 1
ATOM 1070 O O . ALA A 1 133 ? -19.222 -2.961 17.438 1.00 75.38 133 ALA A O 1
ATOM 1071 N N . TYR A 1 134 ? -17.461 -1.632 17.826 1.00 69.75 134 TYR A N 1
ATOM 1072 C CA . TYR A 1 134 ? -17.911 -1.208 19.149 1.00 69.75 134 TYR A CA 1
ATOM 1073 C C . TYR A 1 134 ? -19.138 -0.288 19.068 1.00 69.75 134 TYR A C 1
ATOM 1075 O O . TYR A 1 134 ? -20.106 -0.485 19.801 1.00 69.75 134 TYR A O 1
ATOM 1083 N N . SER A 1 135 ? -19.126 0.690 18.156 1.00 71.00 135 SER A N 1
ATOM 1084 C CA . SER A 1 135 ? -20.241 1.631 17.982 1.00 71.00 135 SER A CA 1
ATOM 1085 C C . SER A 1 135 ? -21.530 0.960 17.501 1.00 71.00 135 SER A C 1
ATOM 1087 O O . SER A 1 135 ? -22.610 1.315 17.969 1.00 71.00 135 SER A O 1
ATOM 1089 N N . GLU A 1 136 ? -21.419 -0.042 16.626 1.00 72.19 136 GLU A N 1
ATOM 1090 C CA . GLU A 1 136 ? -22.556 -0.809 16.113 1.00 72.19 136 GLU A CA 1
ATOM 1091 C C . GLU A 1 136 ? -23.200 -1.643 17.229 1.00 72.19 136 GLU A C 1
ATOM 1093 O O . GLU A 1 136 ? -24.406 -1.554 17.454 1.00 72.19 136 GLU A O 1
ATOM 1098 N N . LYS A 1 137 ? -22.386 -2.336 18.038 1.00 74.44 137 LYS A N 1
ATOM 1099 C CA . LYS A 1 137 ? -22.866 -3.087 19.211 1.00 74.44 137 LYS A CA 1
ATOM 1100 C C . LYS A 1 137 ? -23.550 -2.197 20.250 1.00 74.44 137 LYS A C 1
ATOM 1102 O O . LYS A 1 137 ? -24.608 -2.554 20.759 1.00 74.44 137 LYS A O 1
ATOM 1107 N N . ALA A 1 138 ? -22.982 -1.025 20.544 1.00 69.62 138 ALA A N 1
ATOM 1108 C CA . ALA A 1 138 ? -23.575 -0.082 21.493 1.00 69.62 138 ALA A CA 1
ATOM 1109 C C . ALA A 1 138 ? -24.942 0.453 21.015 1.00 69.62 138 ALA A C 1
ATOM 1111 O O . ALA A 1 138 ? -25.854 0.642 21.824 1.00 69.62 138 ALA A O 1
ATOM 1112 N N . ALA A 1 139 ? -25.106 0.670 19.704 1.00 69.69 139 ALA A N 1
ATOM 1113 C CA . ALA A 1 139 ? -26.377 1.084 19.113 1.00 69.69 139 ALA A CA 1
ATOM 1114 C C . ALA A 1 139 ? -27.430 -0.042 19.150 1.00 69.69 139 ALA A C 1
ATOM 1116 O O . ALA A 1 139 ? -28.589 0.211 19.482 1.00 69.69 139 ALA A O 1
ATOM 1117 N N . GLU A 1 140 ? -27.033 -1.291 18.887 1.00 68.19 140 GLU A N 1
ATOM 1118 C CA . GLU A 1 140 ? -27.916 -2.462 18.984 1.00 68.19 140 GLU A CA 1
ATOM 1119 C C . GLU A 1 140 ? -28.413 -2.719 20.420 1.00 68.19 140 GLU A C 1
ATOM 1121 O O . GLU A 1 140 ? -29.582 -3.061 20.626 1.00 68.19 140 GLU A O 1
ATOM 1126 N N . GLU A 1 141 ? -27.565 -2.512 21.432 1.00 62.38 141 GLU A N 1
ATOM 1127 C CA . GLU A 1 141 ? -27.940 -2.620 22.851 1.00 62.38 141 GLU A CA 1
ATOM 1128 C C . GLU A 1 141 ? -28.962 -1.542 23.269 1.00 62.38 141 GLU A C 1
ATOM 1130 O O . GLU A 1 141 ? -29.922 -1.822 24.000 1.00 62.38 141 GLU A O 1
ATOM 1135 N N . GLN A 1 142 ? -28.835 -0.320 22.742 1.00 57.75 142 GLN A N 1
ATOM 1136 C CA . GLN A 1 142 ? -29.841 0.732 22.931 1.00 57.75 142 GLN A CA 1
ATOM 1137 C C . GLN A 1 142 ? -31.161 0.420 22.218 1.00 57.75 142 GLN A C 1
ATOM 1139 O O . GLN A 1 142 ? -32.224 0.784 22.713 1.00 57.75 142 GLN A O 1
ATOM 1144 N N . GLN A 1 143 ? -31.136 -0.296 21.095 1.00 54.66 143 GLN A N 1
ATOM 1145 C CA . GLN A 1 143 ? -32.349 -0.628 20.348 1.00 54.66 143 GLN A CA 1
ATOM 1146 C C . GLN A 1 143 ? -33.119 -1.815 20.955 1.00 54.66 143 GLN A C 1
ATOM 1148 O O . GLN A 1 143 ? -34.351 -1.775 21.014 1.00 54.66 143 GLN A O 1
ATOM 1153 N N . LYS A 1 144 ? -32.418 -2.819 21.508 1.00 55.47 144 LYS A N 1
ATOM 1154 C CA . LYS A 1 144 ? -33.035 -3.916 22.284 1.00 55.47 144 LYS A CA 1
ATOM 1155 C C . LYS A 1 144 ? -33.706 -3.424 23.568 1.00 55.47 144 LYS A C 1
ATOM 1157 O O . LYS A 1 144 ? -34.828 -3.826 23.859 1.00 55.47 144 LYS A O 1
ATOM 1162 N N . SER A 1 145 ? -33.085 -2.479 24.277 1.00 50.75 145 SER A N 1
ATOM 1163 C CA . SER A 1 145 ? -33.677 -1.889 25.489 1.00 50.75 145 SER A CA 1
ATOM 1164 C C . SER A 1 145 ? -34.901 -0.999 25.227 1.00 50.75 145 SER A C 1
ATOM 1166 O O . SER A 1 145 ? -35.656 -0.736 26.157 1.00 50.75 145 SER A O 1
ATOM 1168 N N . VAL A 1 146 ? -35.148 -0.568 23.982 1.00 53.09 146 VAL A N 1
ATOM 1169 C CA . VAL A 1 146 ? -36.357 0.184 23.591 1.00 53.09 146 VAL A CA 1
ATOM 1170 C C . VAL A 1 146 ? -37.480 -0.745 23.101 1.00 53.09 146 VAL A C 1
ATOM 1172 O O . VAL A 1 146 ? -38.653 -0.451 23.334 1.00 53.09 146 VAL A O 1
ATOM 1175 N N . GLN A 1 147 ? -37.158 -1.887 22.479 1.00 44.91 147 GLN A N 1
ATOM 1176 C CA . GLN A 1 147 ? -38.160 -2.877 22.047 1.00 44.91 147 GLN A CA 1
ATOM 1177 C C . GLN A 1 147 ? -38.833 -3.609 23.217 1.00 44.91 147 GLN A C 1
ATOM 1179 O O . GLN A 1 147 ? -40.049 -3.793 23.180 1.00 44.91 147 GLN A O 1
ATOM 1184 N N . ASP A 1 148 ? -38.100 -3.917 24.291 1.00 48.41 148 ASP A N 1
ATOM 1185 C CA . ASP A 1 148 ? -38.671 -4.538 25.500 1.00 48.41 148 ASP A CA 1
ATOM 1186 C C . ASP A 1 148 ? -39.643 -3.608 26.261 1.00 48.41 148 ASP A C 1
ATOM 1188 O O . ASP A 1 148 ? -40.468 -4.060 27.055 1.00 48.41 148 ASP A O 1
ATOM 1192 N N . VAL A 1 149 ? -39.602 -2.297 25.992 1.00 49.69 149 VAL A N 1
ATOM 1193 C CA . VAL A 1 149 ? -40.461 -1.287 26.640 1.00 49.69 149 VAL A CA 1
ATOM 1194 C C . VAL A 1 149 ? -41.778 -1.074 25.875 1.00 49.69 149 VAL A C 1
ATOM 1196 O O . VAL A 1 149 ? -42.751 -0.576 26.441 1.00 49.69 149 VAL A O 1
ATOM 1199 N N . ALA A 1 150 ? -41.864 -1.489 24.606 1.00 54.66 150 ALA A N 1
ATOM 1200 C CA . ALA A 1 150 ? -43.029 -1.245 23.750 1.00 54.66 150 ALA A CA 1
ATOM 1201 C C . ALA A 1 150 ? -44.191 -2.249 23.931 1.00 54.66 150 ALA A C 1
ATOM 1203 O O . ALA A 1 150 ? -45.249 -2.053 23.332 1.00 54.66 150 ALA A O 1
ATOM 1204 N N . MET A 1 151 ? -44.032 -3.304 24.745 1.00 50.25 151 MET A N 1
ATOM 1205 C CA . MET A 1 151 ? -44.996 -4.419 24.838 1.00 50.25 151 MET A CA 1
ATOM 1206 C C . MET A 1 151 ? -45.791 -4.508 26.157 1.00 50.25 151 MET A C 1
ATOM 1208 O O . MET A 1 151 ? -46.457 -5.514 26.400 1.00 50.25 151 MET A O 1
ATOM 1212 N N . LEU A 1 152 ? -45.784 -3.474 27.009 1.00 44.41 152 LEU A N 1
ATOM 1213 C CA . LEU A 1 152 ? -46.595 -3.460 28.238 1.00 44.41 152 LEU A CA 1
ATOM 1214 C C . LEU A 1 152 ? -47.943 -2.739 28.044 1.00 44.41 152 LEU A C 1
ATOM 1216 O O . LEU A 1 152 ? -47.983 -1.663 27.438 1.00 44.41 152 LEU A O 1
ATOM 1220 N N . PRO A 1 153 ? -49.063 -3.285 28.571 1.00 42.16 153 PRO A N 1
ATOM 1221 C CA . PRO A 1 153 ? -50.348 -2.604 28.543 1.00 42.16 153 PRO A CA 1
ATOM 1222 C C . PRO A 1 153 ? -50.254 -1.306 29.344 1.00 42.16 153 PRO A C 1
ATOM 1224 O O 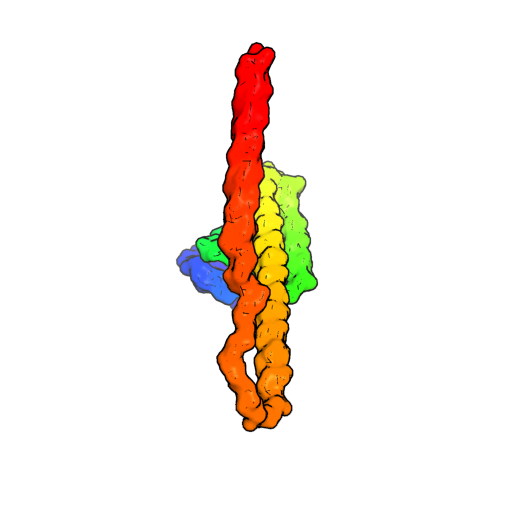. PRO A 1 153 ? -49.595 -1.231 30.380 1.00 42.16 153 PRO A O 1
ATOM 1227 N N . ARG A 1 154 ? -50.935 -0.278 28.835 1.00 45.38 154 ARG A N 1
ATOM 1228 C CA . ARG A 1 154 ? -50.966 1.092 29.355 1.00 45.38 154 ARG A CA 1
ATOM 1229 C C . ARG A 1 154 ? -51.677 1.133 30.718 1.00 45.38 154 ARG A C 1
ATOM 1231 O O . ARG A 1 154 ? -52.810 1.587 30.817 1.00 45.38 154 ARG A O 1
ATOM 1238 N N . SER A 1 155 ? -51.036 0.623 31.764 1.00 40.66 155 SER A N 1
ATOM 1239 C CA . SER A 1 155 ? -51.497 0.733 33.144 1.00 40.66 155 SER A CA 1
ATOM 1240 C C . SER A 1 155 ? -50.732 1.850 33.840 1.00 40.66 155 SER A C 1
ATOM 1242 O O . SER A 1 155 ? -49.508 1.818 33.957 1.00 40.66 155 SER A O 1
ATOM 1244 N N . SER A 1 156 ? -51.499 2.844 34.262 1.00 51.81 156 SER A N 1
ATOM 1245 C CA . SER A 1 156 ? -51.133 4.018 35.041 1.00 51.81 156 SER A CA 1
ATOM 1246 C C . SER A 1 156 ? -50.111 3.712 36.138 1.00 51.81 156 SER A C 1
ATOM 1248 O O . SER A 1 156 ? -50.388 2.895 37.011 1.00 51.81 156 SER A O 1
ATOM 1250 N N . PHE A 1 157 ? -48.979 4.423 36.150 1.00 38.09 157 PHE A N 1
ATOM 1251 C CA . PHE A 1 157 ? -48.118 4.501 37.331 1.00 38.09 157 PHE A CA 1
ATOM 1252 C C . PHE A 1 157 ? -47.661 5.940 37.622 1.00 38.09 157 PHE A C 1
ATOM 1254 O O . PHE A 1 157 ? -47.509 6.743 36.698 1.00 38.09 157 PHE A O 1
ATOM 1261 N N . PRO A 1 158 ? -47.507 6.275 38.916 1.00 39.41 158 PRO A N 1
ATOM 1262 C CA . PRO A 1 158 ? -47.320 7.619 39.429 1.00 39.41 158 PRO A CA 1
ATOM 1263 C C . PRO A 1 158 ? -45.849 8.047 39.388 1.00 39.41 158 PRO A C 1
ATOM 1265 O O . PRO A 1 158 ? -44.936 7.260 39.145 1.00 39.41 158 PRO A O 1
ATOM 1268 N N . ALA A 1 159 ? -45.639 9.331 39.655 1.00 46.53 159 ALA A N 1
ATOM 1269 C CA . ALA A 1 159 ? -44.339 9.973 39.740 1.00 46.53 159 ALA A CA 1
ATOM 1270 C C . ALA A 1 159 ? -43.347 9.245 40.676 1.00 46.53 159 ALA A C 1
ATOM 1272 O O . ALA A 1 159 ? -43.651 8.985 41.839 1.00 46.53 159 ALA A O 1
ATOM 1273 N N . GLY A 1 160 ? -42.119 9.034 40.180 1.00 48.06 160 GLY A N 1
ATOM 1274 C CA . GLY A 1 160 ? -40.912 8.880 40.999 1.00 48.06 160 GLY A CA 1
ATOM 1275 C C . GLY A 1 160 ? -40.112 7.590 40.791 1.00 48.06 160 GLY A C 1
ATOM 1276 O O . GLY A 1 160 ? -40.528 6.534 41.255 1.00 48.06 160 GLY A O 1
ATOM 1277 N N . GLN A 1 161 ? -38.909 7.708 40.197 1.00 45.94 161 GLN A N 1
ATOM 1278 C CA . GLN A 1 161 ? -37.647 7.119 40.701 1.00 45.94 161 GLN A CA 1
ATOM 1279 C C . GLN A 1 161 ? -36.452 7.357 39.753 1.00 45.94 161 GLN A C 1
ATOM 1281 O O . GLN A 1 161 ? -36.123 6.554 38.888 1.00 45.94 161 GLN A O 1
ATOM 1286 N N . THR A 1 162 ? -35.724 8.447 39.992 1.00 46.56 162 THR A N 1
ATOM 1287 C CA . THR A 1 162 ? -34.345 8.664 39.532 1.00 46.56 162 THR A CA 1
ATOM 1288 C C . THR A 1 162 ? -33.379 7.994 40.519 1.00 46.56 162 THR A C 1
ATOM 1290 O O . THR A 1 162 ? -33.075 8.570 41.565 1.00 46.56 162 THR A O 1
ATOM 1293 N N . LYS A 1 163 ? -32.913 6.768 40.243 1.00 53.06 163 LYS A N 1
ATOM 1294 C CA . LYS A 1 163 ? -32.086 5.994 41.198 1.00 53.06 163 LYS A CA 1
ATOM 1295 C C . LYS A 1 163 ? -30.564 6.008 40.980 1.00 53.06 163 LYS A C 1
ATOM 1297 O O . LYS A 1 163 ? -29.857 5.496 41.835 1.00 53.06 163 LYS A O 1
ATOM 1302 N N . TYR A 1 164 ? -30.041 6.696 39.960 1.00 55.38 164 TYR A N 1
ATOM 1303 C CA . TYR A 1 164 ? -28.581 6.868 39.775 1.00 55.38 164 TYR A CA 1
ATOM 1304 C C . TYR A 1 164 ? -28.091 8.325 39.780 1.00 55.38 164 TYR A C 1
ATOM 1306 O O . TYR A 1 164 ? -26.893 8.579 39.834 1.00 55.38 164 TYR A O 1
ATOM 1314 N N . LEU A 1 165 ? -29.003 9.298 39.852 1.00 51.91 165 LEU A N 1
ATOM 1315 C CA . LEU A 1 165 ? -28.665 10.726 39.950 1.00 51.91 165 LEU A CA 1
ATOM 1316 C C . LEU A 1 165 ? -28.335 11.182 41.386 1.00 51.91 165 LEU A C 1
ATOM 1318 O O . LEU A 1 165 ? -27.921 12.317 41.600 1.00 51.91 165 LEU A O 1
ATOM 1322 N N . LYS A 1 166 ? -28.520 10.303 42.382 1.00 53.91 166 LYS A N 1
ATOM 1323 C CA . LYS A 1 166 ? -28.404 10.637 43.812 1.00 53.91 166 LYS A CA 1
ATOM 1324 C C . LYS A 1 166 ? -26.976 10.526 44.365 1.00 53.91 166 LYS A C 1
ATOM 1326 O O . LYS A 1 166 ? -26.699 11.080 45.422 1.00 53.91 166 LYS A O 1
ATOM 1331 N N . TYR A 1 167 ? -26.072 9.846 43.655 1.00 58.47 167 TYR A N 1
ATOM 1332 C CA . TYR A 1 167 ? -24.695 9.599 44.112 1.00 58.47 167 TYR A CA 1
ATOM 1333 C C . TYR A 1 167 ? -23.636 10.460 43.404 1.00 58.47 167 TYR A C 1
ATOM 1335 O O . TYR A 1 167 ? -22.490 10.482 43.846 1.00 58.47 167 TYR A O 1
ATOM 1343 N N . LEU A 1 168 ? -24.014 11.235 42.377 1.00 53.22 168 LEU A N 1
ATOM 1344 C CA . LEU A 1 168 ? -23.120 12.185 41.698 1.00 53.22 168 LEU A CA 1
ATOM 1345 C C . LEU A 1 168 ? -22.422 13.181 42.654 1.00 53.22 168 LEU A C 1
ATOM 1347 O O . LEU A 1 168 ? -21.205 13.322 42.552 1.00 53.22 168 LEU A O 1
ATOM 1351 N N . PRO A 1 169 ? -23.114 13.844 43.608 1.00 58.88 169 PRO A N 1
ATOM 1352 C CA . PRO A 1 169 ? -22.447 14.800 44.497 1.00 58.88 169 PRO A CA 1
ATOM 1353 C C . PRO A 1 169 ? -21.585 14.123 45.577 1.00 58.88 169 PRO A C 1
ATOM 1355 O O . PRO A 1 169 ? -20.612 14.714 46.040 1.00 58.88 169 PRO A O 1
ATOM 1358 N N . ALA A 1 170 ? -21.893 12.878 45.959 1.00 60.88 170 ALA A N 1
ATOM 1359 C CA . ALA A 1 170 ? -21.158 12.155 47.000 1.00 60.88 170 ALA A CA 1
ATOM 1360 C C . ALA A 1 170 ? -19.795 11.640 46.507 1.00 60.88 170 ALA A C 1
ATOM 1362 O O . ALA A 1 170 ? -18.809 11.714 47.238 1.00 60.88 170 ALA A O 1
ATOM 1363 N N . VAL A 1 171 ? -19.717 11.173 45.255 1.00 63.81 171 VAL A N 1
ATOM 1364 C CA . VAL A 1 171 ? -18.450 10.726 44.649 1.00 63.81 171 VAL A CA 1
ATOM 1365 C C . VAL A 1 171 ? -17.501 11.911 44.449 1.00 63.81 171 VAL A C 1
ATOM 1367 O O . VAL A 1 171 ? -16.321 11.809 44.776 1.00 63.81 171 VAL A O 1
ATOM 1370 N N . ILE A 1 172 ? -18.017 13.066 44.013 1.00 72.06 172 ILE A N 1
ATOM 1371 C CA . ILE A 1 172 ? -17.213 14.288 43.855 1.00 72.06 172 ILE A CA 1
ATOM 1372 C C . ILE A 1 172 ? -16.650 14.736 45.213 1.00 72.06 172 ILE A C 1
ATOM 1374 O O . ILE A 1 172 ? -15.449 14.981 45.321 1.00 72.06 172 ILE A O 1
ATOM 1378 N N . LEU A 1 173 ? -17.464 14.748 46.275 1.00 70.81 173 LEU A N 1
ATOM 1379 C CA . LEU A 1 173 ? -16.998 15.107 47.620 1.00 70.81 173 LEU A CA 1
ATOM 1380 C C . LEU A 1 173 ? -15.895 14.156 48.121 1.00 70.81 173 LEU A C 1
ATOM 1382 O O . LEU A 1 173 ? -14.892 14.606 48.673 1.00 70.81 173 LEU A O 1
ATOM 1386 N N . PHE A 1 174 ? -16.044 12.849 47.882 1.00 77.94 174 PHE A N 1
ATOM 1387 C CA . PHE A 1 174 ? -15.063 11.846 48.300 1.00 77.94 174 PHE A CA 1
ATOM 1388 C C . PHE A 1 174 ? -13.715 12.016 47.584 1.00 77.94 174 PHE A C 1
ATOM 1390 O O . PHE A 1 174 ? -12.663 11.924 48.216 1.00 77.94 174 PHE A O 1
ATOM 1397 N N . THR A 1 175 ? -13.730 12.340 46.285 1.00 74.75 175 THR A N 1
ATOM 1398 C CA . THR A 1 175 ? -12.491 12.600 45.531 1.00 74.75 175 THR A CA 1
ATOM 1399 C C . THR A 1 175 ? -11.750 13.840 46.031 1.00 74.75 175 THR A C 1
ATOM 1401 O O . THR A 1 175 ? -10.533 13.797 46.192 1.00 74.75 175 THR A O 1
ATOM 1404 N N . VAL A 1 176 ? -12.466 14.920 46.361 1.00 83.06 176 VAL A N 1
ATOM 1405 C CA . VAL A 1 176 ? -11.858 16.147 46.899 1.00 83.06 176 VAL A CA 1
ATOM 1406 C C . VAL A 1 176 ? -11.248 15.904 48.283 1.00 83.06 176 VAL A C 1
ATOM 1408 O O . VAL A 1 176 ? -10.136 16.358 48.551 1.00 83.06 176 VAL A O 1
ATOM 1411 N N . ILE A 1 177 ? -11.929 15.138 49.144 1.00 83.25 177 ILE A N 1
ATOM 1412 C CA . ILE A 1 177 ? -11.424 14.784 50.479 1.00 83.25 177 ILE A CA 1
ATOM 1413 C C . ILE A 1 177 ? -10.156 13.923 50.378 1.00 83.25 177 ILE A C 1
ATOM 1415 O O . ILE A 1 177 ? -9.187 14.185 51.090 1.00 83.25 177 ILE A O 1
ATOM 1419 N N . LEU A 1 178 ? -10.114 12.944 49.467 1.00 83.75 178 LEU A N 1
ATOM 1420 C CA . LEU A 1 178 ? -8.918 12.123 49.248 1.00 83.75 178 LEU A CA 1
ATOM 1421 C C . LEU A 1 178 ? -7.719 12.948 48.768 1.00 83.75 178 LEU A C 1
ATOM 1423 O O . LEU A 1 178 ? -6.612 12.768 49.276 1.00 83.75 178 LEU A O 1
ATOM 1427 N N . ILE A 1 179 ? -7.936 13.879 47.837 1.00 84.81 179 ILE A N 1
ATOM 1428 C CA . ILE A 1 179 ? -6.874 14.761 47.335 1.00 84.81 179 ILE A CA 1
ATOM 1429 C C . ILE A 1 179 ? -6.348 15.664 48.460 1.00 84.81 179 ILE A C 1
ATOM 1431 O O . ILE A 1 179 ? -5.137 15.827 48.591 1.00 84.81 179 ILE A O 1
ATOM 1435 N N . ALA A 1 180 ? -7.223 16.200 49.316 1.00 81.38 180 ALA A N 1
ATOM 1436 C CA . ALA A 1 180 ? -6.817 17.032 50.450 1.00 81.38 180 ALA A CA 1
ATOM 1437 C C . ALA A 1 180 ? -6.008 16.254 51.507 1.00 81.38 180 ALA A C 1
ATOM 1439 O O . ALA A 1 180 ? -5.024 16.762 52.040 1.00 81.38 180 ALA A O 1
ATOM 1440 N N . ILE A 1 181 ? -6.375 15.002 51.795 1.00 84.19 181 ILE A N 1
ATOM 1441 C CA . ILE A 1 181 ? -5.611 14.150 52.722 1.00 84.19 181 ILE A CA 1
ATOM 1442 C C . ILE A 1 181 ? -4.228 13.821 52.138 1.00 84.19 181 ILE A C 1
ATOM 1444 O O . ILE A 1 181 ? -3.228 13.834 52.862 1.00 84.19 181 ILE A O 1
ATOM 1448 N N . PHE A 1 182 ? -4.151 13.576 50.828 1.00 88.38 182 PHE A N 1
ATOM 1449 C CA . PHE A 1 182 ? -2.898 13.294 50.126 1.00 88.38 182 PHE A CA 1
ATOM 1450 C C . PHE A 1 182 ? -1.937 14.493 50.123 1.00 88.38 182 PHE A C 1
ATOM 1452 O O . PHE A 1 182 ? -0.739 14.338 50.356 1.00 88.38 182 PHE A O 1
ATOM 1459 N N . THR A 1 183 ? -2.446 15.713 49.929 1.00 84.75 183 THR A N 1
ATOM 1460 C CA . THR A 1 183 ? -1.602 16.917 49.973 1.00 84.75 183 THR A CA 1
ATOM 1461 C C . THR A 1 183 ? -1.105 17.222 51.385 1.00 84.75 183 THR A C 1
ATOM 1463 O O . THR A 1 183 ? 0.054 17.595 51.553 1.00 84.75 183 THR A O 1
ATOM 1466 N N . ILE A 1 184 ? -1.931 17.004 52.413 1.00 82.44 184 ILE A N 1
ATOM 1467 C CA . ILE A 1 184 ? -1.535 17.203 53.816 1.00 82.44 184 ILE A CA 1
ATOM 1468 C C . ILE A 1 184 ? -0.481 16.175 54.246 1.00 82.44 184 ILE A C 1
ATOM 1470 O O . ILE A 1 184 ? 0.495 16.537 54.902 1.00 82.44 184 ILE A O 1
ATOM 1474 N N . THR A 1 185 ? -0.632 14.907 53.858 1.00 79.88 185 THR A N 1
ATOM 1475 C CA . THR A 1 185 ? 0.366 13.864 54.162 1.00 79.88 185 THR A CA 1
ATOM 1476 C C . THR A 1 185 ? 1.702 14.135 53.476 1.00 79.88 185 THR A C 1
ATOM 1478 O O . THR A 1 185 ? 2.738 14.067 54.138 1.00 79.88 185 THR A O 1
ATOM 1481 N N . LEU A 1 186 ? 1.697 14.541 52.201 1.00 82.62 186 LEU A N 1
ATOM 1482 C CA . LEU A 1 186 ? 2.915 14.988 51.515 1.00 82.62 186 LEU A CA 1
ATOM 1483 C C . LEU A 1 186 ? 3.570 16.191 52.209 1.00 82.62 186 LEU A C 1
ATOM 1485 O O . LEU A 1 186 ? 4.786 16.212 52.376 1.00 82.62 186 LEU A O 1
ATOM 1489 N N . PHE A 1 187 ? 2.780 17.166 52.660 1.00 79.50 187 PHE A N 1
ATOM 1490 C CA . PHE A 1 187 ? 3.292 18.357 53.340 1.00 79.50 187 PHE A CA 1
ATOM 1491 C C . PHE A 1 187 ? 3.926 18.047 54.707 1.00 79.50 187 PHE A C 1
ATOM 1493 O O . PHE A 1 187 ? 4.952 18.627 55.055 1.00 79.50 187 PHE A O 1
ATOM 1500 N N . VAL A 1 188 ? 3.358 17.115 55.479 1.00 77.88 188 VAL A N 1
ATOM 1501 C CA . VAL A 1 188 ? 3.928 16.686 56.769 1.00 77.88 188 VAL A CA 1
ATOM 1502 C C . VAL A 1 188 ? 5.235 15.914 56.569 1.00 77.88 188 VAL A C 1
ATOM 1504 O O . VAL A 1 188 ? 6.195 16.169 57.291 1.00 77.88 188 VAL A O 1
ATOM 1507 N N . ILE A 1 189 ? 5.308 15.036 55.562 1.00 76.31 189 ILE A N 1
ATOM 1508 C CA . ILE A 1 189 ? 6.544 14.315 55.211 1.00 76.31 189 ILE A CA 1
ATOM 1509 C C . ILE A 1 189 ? 7.641 15.298 54.780 1.00 76.31 189 ILE A C 1
ATOM 1511 O O . ILE A 1 189 ? 8.778 15.178 55.223 1.00 76.31 189 ILE A O 1
ATOM 1515 N N . TYR A 1 190 ? 7.297 16.311 53.982 1.00 74.75 190 TYR A N 1
ATOM 1516 C CA . TYR A 1 190 ? 8.253 17.308 53.493 1.00 74.75 190 TYR A CA 1
ATOM 1517 C C . TYR A 1 190 ? 8.718 18.306 54.570 1.00 74.75 190 TYR A C 1
ATOM 1519 O O . TYR A 1 190 ? 9.733 18.965 54.392 1.00 74.75 190 TYR A O 1
ATOM 1527 N N . LYS A 1 191 ? 7.985 18.445 55.683 1.00 70.50 191 LYS A N 1
ATOM 1528 C CA . LYS A 1 191 ? 8.347 19.333 56.804 1.00 70.50 191 LYS A CA 1
ATOM 1529 C C . LYS A 1 191 ? 9.228 18.647 57.861 1.00 70.50 191 LYS A C 1
ATOM 1531 O O . LYS A 1 191 ? 9.835 19.332 58.679 1.00 70.50 191 LYS A O 1
ATOM 1536 N N . ILE A 1 192 ? 9.248 17.313 57.889 1.00 66.12 192 ILE A N 1
ATOM 1537 C CA . ILE A 1 192 ? 10.017 16.506 58.856 1.00 66.12 192 ILE A CA 1
ATOM 1538 C C . ILE A 1 192 ? 11.413 16.132 58.309 1.00 66.12 192 ILE A C 1
ATOM 1540 O O . ILE A 1 192 ? 12.254 15.653 59.067 1.00 66.12 192 ILE A O 1
ATOM 1544 N N . ASN A 1 193 ? 11.679 16.400 57.028 1.00 56.72 193 ASN A N 1
ATOM 1545 C CA . ASN A 1 193 ? 12.960 16.173 56.354 1.00 56.72 193 ASN A CA 1
ATOM 1546 C C . ASN A 1 193 ? 13.621 17.494 55.943 1.00 56.72 193 ASN A C 1
ATOM 1548 O O . ASN A 1 193 ? 14.849 17.469 55.715 1.00 56.72 193 ASN A O 1
#

pLDDT: mean 76.33, std 13.96, range [38.09, 93.38]

Sequence (193 aa):
MLSMAGLIQRFNEGCPSAEVYRKGIRYYQVLLDVIEDQEFSEKVSELAKIPAGTITSTALKIVNVLLFNRDKNPFLSLGLPSDAGDVEIKKRWKRLLTLYHPDKAFNRRAYEETAKKINQAYEEIAELKEKSAYSEKAAEEQQKSVQDVAMLPRSSFPAGQTKYLKYLPAVILFTVILIAIFTITLFVIYKIN